Protein AF-A0A0P0Y268-F1 (afdb_monomer)

Solvent-accessible surface area (backbone atoms only — not comparable to full-atom values): 10427 Å² total; per-residue (Å²): 108,69,64,56,52,46,49,44,51,34,44,68,34,60,93,56,29,83,79,67,63,69,91,43,71,67,50,44,52,53,48,50,55,50,53,54,51,50,51,55,49,29,57,58,46,22,75,75,66,77,44,87,47,54,69,62,53,44,51,51,50,37,56,51,46,52,51,52,50,52,51,52,50,27,62,75,69,70,54,77,61,74,88,57,36,71,64,42,58,68,48,67,77,53,91,67,90,89,67,75,77,50,71,68,56,50,52,51,47,52,54,51,53,52,49,52,52,53,53,52,51,54,52,49,50,48,54,54,73,37,97,76,43,72,95,59,56,66,70,60,37,51,50,52,51,50,53,52,49,52,51,53,60,50,49,64,89,50,89,53,78,78,46,75,67,55,52,54,56,50,41,43,64,73,77,54,65,132

Structure (mmCIF, N/CA/C/O backbone):
data_AF-A0A0P0Y268-F1
#
_entry.id   AF-A0A0P0Y268-F1
#
loop_
_atom_site.group_PDB
_atom_site.id
_atom_site.type_symbol
_atom_site.label_atom_id
_atom_site.label_alt_id
_atom_site.label_comp_id
_atom_site.label_asym_id
_atom_site.label_entity_id
_atom_site.label_seq_id
_atom_site.pdbx_PDB_ins_code
_atom_site.Cartn_x
_atom_site.Cartn_y
_atom_site.Cartn_z
_atom_site.occupancy
_atom_site.B_iso_or_equiv
_atom_site.auth_seq_id
_atom_site.auth_comp_id
_atom_site.auth_asym_id
_atom_site.auth_atom_id
_atom_site.pdbx_PDB_model_num
ATOM 1 N N . MET A 1 1 ? 11.229 -8.530 -4.494 1.00 91.12 1 MET A N 1
ATOM 2 C CA . MET A 1 1 ? 10.249 -9.574 -4.875 1.00 91.12 1 MET A CA 1
ATOM 3 C C . MET A 1 1 ? 9.822 -10.439 -3.701 1.00 91.12 1 MET A C 1
ATOM 5 O O . MET A 1 1 ? 8.628 -10.515 -3.466 1.00 91.12 1 MET A O 1
ATOM 9 N N . GLU A 1 2 ? 10.736 -11.081 -2.966 1.00 95.44 2 GLU A N 1
ATOM 10 C CA . GLU A 1 2 ? 10.366 -11.891 -1.789 1.00 95.44 2 GLU A CA 1
ATOM 11 C C . GLU A 1 2 ? 9.608 -11.079 -0.728 1.00 95.44 2 GLU A C 1
ATOM 13 O O . GLU A 1 2 ? 8.471 -11.418 -0.415 1.00 95.44 2 GLU A O 1
ATOM 18 N N . GLU A 1 3 ? 10.176 -9.952 -0.281 1.00 97.06 3 GLU A N 1
ATOM 19 C CA . GLU A 1 3 ? 9.526 -9.048 0.683 1.00 97.06 3 GLU A CA 1
ATOM 20 C C . GLU A 1 3 ? 8.145 -8.563 0.219 1.00 97.06 3 GLU A C 1
ATOM 22 O O . GLU A 1 3 ? 7.200 -8.540 1.001 1.00 97.06 3 GLU A O 1
ATOM 27 N N . MET A 1 4 ? 8.002 -8.240 -1.070 1.00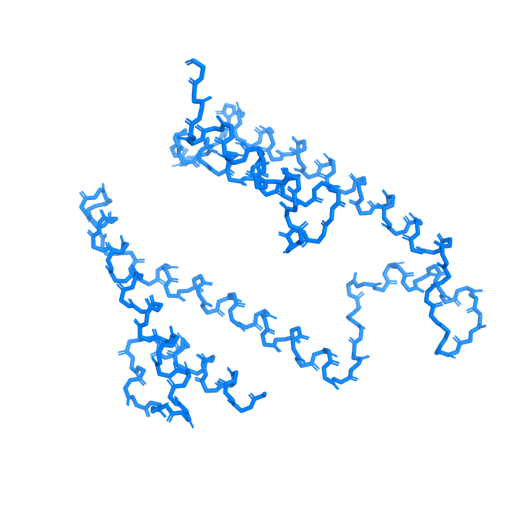 95.19 4 MET A N 1
ATOM 28 C CA . MET A 1 4 ? 6.723 -7.821 -1.659 1.00 95.19 4 MET A CA 1
ATOM 29 C C . MET A 1 4 ? 5.681 -8.941 -1.602 1.00 95.19 4 MET A C 1
ATOM 31 O O . MET A 1 4 ? 4.551 -8.696 -1.197 1.00 95.19 4 MET A O 1
ATOM 35 N N . ARG A 1 5 ? 6.057 -10.180 -1.950 1.00 96.94 5 ARG A N 1
ATOM 36 C CA . ARG A 1 5 ? 5.151 -11.337 -1.867 1.00 96.94 5 ARG A CA 1
ATOM 37 C C . ARG A 1 5 ? 4.732 -11.635 -0.433 1.00 96.94 5 ARG A C 1
ATOM 39 O O . ARG A 1 5 ? 3.559 -11.904 -0.199 1.00 96.94 5 ARG A O 1
ATOM 46 N N . ASN A 1 6 ? 5.664 -11.561 0.519 1.00 98.06 6 ASN A N 1
ATOM 47 C CA . ASN A 1 6 ? 5.339 -11.730 1.935 1.00 98.06 6 ASN A CA 1
ATOM 48 C C . ASN A 1 6 ? 4.371 -10.636 2.411 1.00 98.06 6 ASN A C 1
ATOM 50 O O . ASN A 1 6 ? 3.365 -10.948 3.041 1.00 98.06 6 ASN A O 1
ATOM 54 N N . PHE A 1 7 ? 4.608 -9.379 2.028 1.00 97.75 7 PHE A N 1
ATOM 55 C CA . PHE A 1 7 ? 3.710 -8.271 2.347 1.00 97.75 7 PHE A CA 1
ATOM 56 C C . PHE A 1 7 ? 2.307 -8.444 1.746 1.00 97.75 7 PHE A C 1
ATOM 58 O O . PHE A 1 7 ? 1.317 -8.251 2.447 1.00 97.75 7 PHE A O 1
ATOM 65 N N . VAL A 1 8 ? 2.201 -8.864 0.481 1.00 97.62 8 VAL A N 1
ATOM 66 C CA . VAL A 1 8 ? 0.910 -9.178 -0.157 1.00 97.62 8 VAL A CA 1
ATOM 67 C C . VAL A 1 8 ? 0.181 -10.279 0.615 1.00 97.62 8 VAL A C 1
ATOM 69 O O . VAL A 1 8 ? -0.981 -10.091 0.965 1.00 97.62 8 VAL A O 1
ATOM 72 N N . ALA A 1 9 ? 0.859 -11.378 0.957 1.00 97.81 9 ALA A N 1
ATOM 73 C CA . ALA A 1 9 ? 0.255 -12.487 1.698 1.00 97.81 9 ALA A CA 1
ATOM 74 C C . ALA A 1 9 ? -0.275 -12.060 3.081 1.00 97.81 9 ALA A C 1
ATOM 76 O O . ALA A 1 9 ? -1.369 -12.467 3.474 1.00 97.81 9 ALA A O 1
ATOM 77 N N . LEU A 1 10 ? 0.465 -11.201 3.794 1.00 98.25 10 LEU A N 1
ATOM 78 C CA . LEU A 1 10 ? 0.037 -10.626 5.075 1.00 98.25 10 LEU A CA 1
ATOM 79 C C . LEU A 1 10 ? -1.248 -9.790 4.933 1.00 98.25 10 LEU A C 1
ATOM 81 O O . LEU A 1 10 ? -2.138 -9.872 5.776 1.00 98.25 10 LEU A O 1
ATOM 85 N N . ILE A 1 11 ? -1.368 -9.003 3.859 1.00 97.19 11 ILE A N 1
ATOM 86 C CA . ILE A 1 11 ? -2.554 -8.177 3.581 1.00 97.19 11 ILE A CA 1
ATOM 87 C C . ILE A 1 11 ? -3.744 -9.036 3.133 1.00 97.19 11 ILE A C 1
ATOM 89 O O . ILE A 1 11 ? -4.880 -8.790 3.539 1.00 97.19 11 ILE A O 1
ATOM 93 N N . GLU A 1 12 ? -3.510 -10.063 2.317 1.00 96.75 12 GLU A N 1
ATOM 94 C CA . GLU A 1 12 ? -4.558 -10.988 1.881 1.00 96.75 12 GLU A CA 1
ATOM 95 C C . GLU A 1 12 ? -5.157 -11.750 3.063 1.00 96.75 12 GLU A C 1
ATOM 97 O O . GLU A 1 12 ? -6.383 -11.760 3.219 1.00 96.75 12 GLU A O 1
ATOM 102 N N . LYS A 1 13 ? -4.305 -12.269 3.955 1.00 96.12 13 LYS A N 1
ATOM 103 C CA . LYS A 1 13 ? -4.698 -12.864 5.236 1.00 96.12 13 LYS A CA 1
ATOM 104 C C . LYS A 1 13 ? -4.836 -11.826 6.356 1.00 96.12 13 LYS A C 1
ATOM 106 O O . LYS A 1 13 ? -4.413 -12.075 7.470 1.00 96.12 13 LYS A O 1
ATOM 111 N N . TRP A 1 14 ? -5.452 -10.671 6.103 1.00 95.56 14 TRP A N 1
ATOM 112 C CA . TRP A 1 14 ? -5.517 -9.562 7.072 1.00 95.56 14 TRP A CA 1
ATOM 113 C C . TRP A 1 14 ? -5.863 -9.957 8.522 1.00 95.56 14 TRP A C 1
ATOM 115 O O . TRP A 1 14 ? -5.215 -9.481 9.449 1.00 95.56 14 TRP A O 1
ATOM 125 N N . ASN A 1 15 ? -6.866 -10.817 8.739 1.00 93.19 15 ASN A N 1
ATOM 126 C CA . ASN A 1 15 ? -7.277 -11.247 10.085 1.00 93.19 15 ASN A CA 1
ATOM 127 C C . ASN A 1 15 ? -6.405 -12.386 10.646 1.00 93.19 15 ASN A C 1
ATOM 129 O O . ASN A 1 15 ? -6.227 -12.470 11.857 1.00 93.19 15 ASN A O 1
ATOM 133 N N . ASP A 1 16 ? -5.808 -13.191 9.767 1.00 95.44 16 ASP A N 1
ATOM 134 C CA . ASP A 1 16 ? -5.014 -14.386 10.087 1.00 95.44 16 ASP A CA 1
ATOM 135 C C . ASP A 1 16 ? -3.529 -14.185 9.723 1.00 95.44 16 ASP A C 1
ATOM 137 O O . ASP A 1 16 ? -2.796 -15.122 9.402 1.00 95.44 16 ASP A O 1
ATOM 141 N N . HIS A 1 17 ? -3.065 -12.932 9.725 1.00 94.94 17 HIS A N 1
ATOM 142 C CA . HIS A 1 17 ? -1.735 -12.554 9.236 1.00 94.94 17 HIS A CA 1
ATOM 143 C C . HIS A 1 17 ? -0.620 -13.143 10.107 1.00 94.94 17 HIS A C 1
ATOM 145 O O . HIS A 1 17 ? 0.499 -13.351 9.637 1.00 94.94 17 HIS A O 1
ATOM 151 N N . SER A 1 18 ? -0.932 -13.455 11.368 1.00 94.50 18 SER A N 1
ATOM 152 C CA . SER A 1 18 ? -0.038 -14.144 12.298 1.00 94.50 18 SER A CA 1
ATOM 153 C C . SER A 1 18 ? 0.386 -15.532 11.802 1.00 94.50 18 SER A C 1
ATOM 155 O O . SER A 1 18 ? 1.465 -15.986 12.170 1.00 94.50 18 SER A O 1
ATOM 157 N N . GLU A 1 19 ? -0.400 -16.179 10.933 1.00 96.38 19 GLU A N 1
ATOM 158 C CA . GLU A 1 19 ? -0.064 -17.477 10.331 1.00 96.38 19 GLU A CA 1
ATOM 159 C C . GLU A 1 19 ? 1.012 -17.389 9.237 1.00 96.38 19 GLU A C 1
ATOM 161 O O . GLU A 1 19 ? 1.596 -18.407 8.870 1.00 96.38 19 GLU A O 1
ATOM 166 N N . ILE A 1 20 ? 1.255 -16.202 8.667 1.00 96.62 20 ILE A N 1
ATOM 167 C CA . ILE A 1 20 ? 2.165 -16.021 7.523 1.00 96.62 20 ILE A CA 1
ATOM 168 C C . ILE A 1 20 ? 3.618 -15.837 7.979 1.00 96.62 20 ILE A C 1
ATOM 170 O O . ILE A 1 20 ? 4.538 -16.354 7.345 1.00 96.62 20 ILE A O 1
ATOM 174 N N . GLY A 1 21 ? 3.824 -15.100 9.075 1.00 95.12 21 GLY A N 1
ATOM 175 C CA . GLY A 1 21 ? 5.146 -14.666 9.527 1.00 95.12 21 GLY A CA 1
ATOM 176 C C . GLY A 1 21 ? 5.770 -13.574 8.644 1.00 95.12 21 GLY A C 1
ATOM 177 O O . GLY A 1 21 ? 5.335 -13.305 7.523 1.00 95.12 21 GLY A O 1
ATOM 178 N N . PHE A 1 22 ? 6.812 -12.921 9.158 1.00 97.94 22 PHE A N 1
ATOM 179 C CA . PHE A 1 22 ? 7.526 -11.851 8.454 1.00 97.94 22 PHE A CA 1
ATOM 180 C C . PHE A 1 22 ? 8.840 -12.373 7.871 1.00 97.94 22 PHE A C 1
ATOM 182 O O . PHE A 1 22 ? 9.628 -12.984 8.590 1.00 97.94 22 PHE A O 1
ATOM 189 N N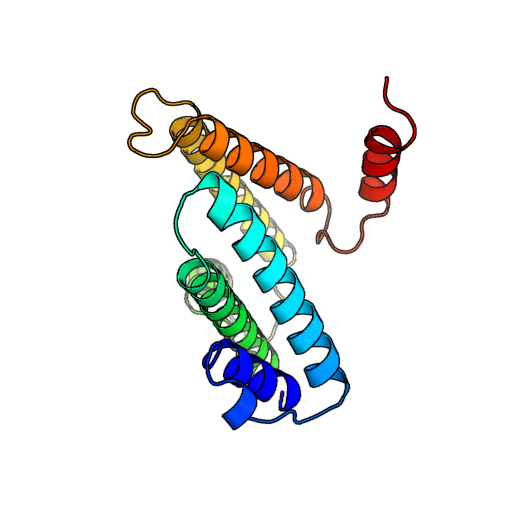 . CYS A 1 23 ? 9.114 -12.098 6.592 1.00 97.62 23 CYS A N 1
ATOM 190 C CA . CYS A 1 23 ? 10.382 -12.499 5.966 1.00 97.62 23 CYS A CA 1
ATOM 191 C C . CYS A 1 23 ? 11.544 -11.536 6.271 1.00 97.62 23 CYS A C 1
ATOM 193 O O . CYS A 1 23 ? 12.704 -11.881 6.061 1.00 97.62 23 CYS A O 1
ATOM 195 N N . SER A 1 24 ? 11.258 -10.318 6.744 1.00 98.12 24 SER A N 1
ATOM 196 C CA . SER A 1 24 ? 12.278 -9.340 7.130 1.00 98.12 24 SER A CA 1
ATOM 197 C C . SER A 1 24 ? 11.752 -8.326 8.146 1.00 98.12 24 SER A C 1
ATOM 199 O O . SER A 1 24 ? 10.542 -8.132 8.297 1.00 98.12 24 SER A O 1
ATOM 201 N N . LYS A 1 25 ? 12.677 -7.620 8.813 1.00 98.19 25 LYS A N 1
ATOM 202 C CA . LYS A 1 25 ? 12.322 -6.560 9.767 1.00 98.19 25 LYS A CA 1
ATOM 203 C C . LYS A 1 25 ? 11.630 -5.370 9.095 1.00 98.19 25 LYS A C 1
ATOM 205 O O . LYS A 1 25 ? 10.767 -4.744 9.705 1.00 98.19 25 LYS A O 1
ATOM 210 N N . ASN A 1 26 ? 11.976 -5.075 7.841 1.00 97.50 26 ASN A N 1
ATOM 211 C CA . ASN A 1 26 ? 11.351 -3.996 7.076 1.00 97.50 26 ASN A CA 1
ATOM 212 C C . ASN A 1 26 ? 9.876 -4.299 6.803 1.00 97.50 26 ASN A C 1
ATOM 214 O O . ASN A 1 26 ? 9.025 -3.437 7.021 1.00 97.50 26 ASN A O 1
ATOM 218 N N . VAL A 1 27 ? 9.571 -5.533 6.384 1.00 97.88 27 VAL A N 1
ATOM 219 C CA . VAL A 1 27 ? 8.190 -5.976 6.151 1.00 97.88 27 VAL A CA 1
ATOM 220 C C . VAL A 1 27 ? 7.387 -5.950 7.449 1.00 97.88 27 VAL A C 1
ATOM 222 O O . VAL A 1 27 ? 6.269 -5.442 7.455 1.00 97.88 27 VAL A O 1
ATOM 225 N N . GLU A 1 28 ? 7.971 -6.414 8.557 1.00 98.19 28 GLU A N 1
ATOM 226 C CA . GLU A 1 28 ? 7.341 -6.355 9.882 1.00 98.19 28 GLU A CA 1
ATOM 227 C C . GLU A 1 28 ? 6.985 -4.916 10.290 1.00 98.19 28 GLU A C 1
ATOM 229 O O . GLU A 1 28 ? 5.850 -4.645 10.684 1.00 98.19 28 GLU A O 1
ATOM 234 N N . ILE A 1 29 ? 7.935 -3.979 10.182 1.00 98.19 29 ILE A N 1
ATOM 235 C CA . ILE A 1 29 ? 7.711 -2.568 10.530 1.00 98.19 29 ILE A CA 1
ATOM 236 C C . ILE A 1 29 ? 6.600 -1.975 9.662 1.00 98.19 29 ILE A C 1
ATOM 238 O O . ILE A 1 29 ? 5.668 -1.363 10.188 1.00 98.19 29 ILE A O 1
ATOM 242 N N . LEU A 1 30 ? 6.689 -2.169 8.343 1.00 96.81 30 LEU A N 1
ATOM 243 C CA . LEU A 1 30 ? 5.735 -1.610 7.392 1.00 96.81 30 LEU A CA 1
ATOM 244 C C . LEU A 1 30 ? 4.324 -2.163 7.622 1.00 96.81 30 LEU A C 1
ATOM 246 O O . LEU A 1 30 ? 3.368 -1.389 7.705 1.00 96.81 30 LEU A O 1
ATOM 250 N N . PHE A 1 31 ? 4.191 -3.485 7.762 1.00 97.75 31 PHE A N 1
ATOM 251 C CA . PHE A 1 31 ? 2.900 -4.133 7.979 1.00 97.75 31 PHE A CA 1
ATOM 252 C C . PHE A 1 31 ? 2.273 -3.697 9.302 1.00 97.75 31 PHE A C 1
ATOM 254 O O . PHE A 1 31 ? 1.111 -3.296 9.321 1.00 97.75 31 PHE A O 1
ATOM 261 N N . ASN A 1 32 ? 3.037 -3.693 10.397 1.00 97.31 32 ASN A N 1
ATOM 262 C CA . ASN A 1 32 ? 2.512 -3.291 11.701 1.00 97.31 32 ASN A CA 1
ATOM 263 C C . ASN A 1 32 ? 2.063 -1.825 11.710 1.00 97.31 32 ASN A C 1
ATOM 265 O O . ASN A 1 32 ? 0.979 -1.520 12.213 1.00 97.31 32 ASN A O 1
ATOM 269 N N . ALA A 1 33 ? 2.845 -0.919 11.113 1.00 97.75 33 ALA A N 1
ATOM 270 C CA . ALA A 1 33 ? 2.467 0.487 10.993 1.00 97.75 33 ALA A CA 1
ATOM 271 C C . ALA A 1 33 ? 1.160 0.658 10.199 1.00 97.75 33 ALA A C 1
ATOM 273 O O . ALA A 1 33 ? 0.264 1.401 10.617 1.00 97.75 33 ALA A O 1
ATOM 274 N N . LEU A 1 34 ? 1.020 -0.070 9.088 1.00 96.88 34 LEU A N 1
ATOM 275 C CA . LEU A 1 34 ? -0.181 -0.073 8.258 1.00 96.88 34 LEU A CA 1
ATOM 276 C C . LEU A 1 34 ? -1.383 -0.626 9.029 1.00 96.88 34 LEU A C 1
ATOM 278 O O . LEU A 1 34 ? -2.421 0.038 9.112 1.00 96.88 34 LEU A O 1
ATOM 282 N N . TYR A 1 35 ? -1.252 -1.812 9.618 1.00 96.19 35 TYR A N 1
ATOM 283 C CA . TYR A 1 35 ? -2.326 -2.501 10.328 1.00 96.19 35 TYR A CA 1
ATOM 284 C C . TYR A 1 35 ? -2.842 -1.672 11.511 1.00 96.19 35 TYR A C 1
ATOM 286 O O . TYR A 1 35 ? -4.050 -1.465 11.660 1.00 96.19 35 TYR A O 1
ATOM 294 N N . GLN A 1 36 ? -1.937 -1.114 12.322 1.00 96.31 36 GLN A N 1
ATOM 295 C CA . GLN A 1 36 ? -2.300 -0.272 13.464 1.00 96.31 36 GLN A CA 1
ATOM 296 C C . GLN A 1 36 ? -2.971 1.034 13.028 1.00 96.31 36 GLN A C 1
ATOM 298 O O . GLN A 1 36 ? -3.964 1.452 13.629 1.00 96.31 36 GLN A O 1
ATOM 303 N N . THR A 1 37 ? -2.473 1.675 11.968 1.00 97.31 37 THR A N 1
ATOM 304 C CA . THR A 1 37 ? -3.075 2.906 11.435 1.00 97.31 37 THR A CA 1
ATOM 305 C C . THR A 1 37 ? -4.498 2.650 10.949 1.00 97.31 37 THR A C 1
ATOM 307 O O . THR A 1 37 ? -5.421 3.373 11.327 1.00 97.31 37 THR A O 1
ATOM 310 N N . ASN A 1 38 ? -4.708 1.573 10.193 1.00 96.88 38 ASN A N 1
ATOM 311 C CA . ASN A 1 38 ? -6.029 1.190 9.701 1.00 96.88 38 ASN A CA 1
ATOM 312 C C . ASN A 1 38 ? -6.971 0.748 10.827 1.00 96.88 38 ASN A C 1
ATOM 314 O O . ASN A 1 38 ? -8.148 1.099 10.807 1.00 96.88 38 ASN A O 1
ATOM 318 N N . SER A 1 39 ? -6.455 0.087 11.863 1.00 95.06 39 SER A N 1
ATOM 319 C CA . SER A 1 39 ? -7.208 -0.220 13.088 1.00 95.06 39 SER A CA 1
ATOM 320 C C . SER A 1 39 ? -7.707 1.044 13.784 1.00 95.06 39 SER A C 1
ATOM 322 O O . SER A 1 39 ? -8.884 1.141 14.134 1.00 95.06 39 SER A O 1
ATOM 324 N N . ARG A 1 40 ? -6.854 2.068 13.904 1.00 96.25 40 ARG A N 1
ATOM 325 C CA . ARG A 1 40 ? -7.240 3.373 14.465 1.00 96.25 40 ARG A CA 1
ATOM 326 C C . ARG A 1 40 ? -8.268 4.099 13.595 1.00 96.25 40 ARG A C 1
ATOM 328 O O . ARG A 1 40 ? -9.197 4.696 14.137 1.00 96.25 40 ARG A O 1
ATOM 335 N N . ILE A 1 41 ? -8.124 4.050 12.270 1.00 94.62 41 ILE A N 1
ATOM 336 C CA . ILE A 1 41 ? -9.102 4.615 11.326 1.00 94.62 41 ILE A CA 1
ATOM 337 C C . ILE A 1 41 ? -10.447 3.897 11.466 1.00 94.62 41 ILE A C 1
ATOM 339 O O . ILE A 1 41 ? -11.471 4.560 11.621 1.00 94.62 41 ILE A O 1
ATOM 343 N N . CYS A 1 42 ? -10.451 2.562 11.485 1.00 95.31 42 CYS A N 1
ATOM 344 C CA . CYS A 1 42 ? -11.660 1.760 11.646 1.00 95.31 42 CYS A CA 1
ATOM 345 C C . CYS A 1 42 ? -12.370 2.063 12.970 1.00 95.31 42 CYS A C 1
ATOM 347 O O . CYS A 1 42 ? -13.588 2.218 12.976 1.00 95.31 42 CYS A O 1
ATOM 349 N N . ALA A 1 43 ? -11.629 2.202 14.074 1.00 95.88 43 ALA A N 1
ATOM 350 C CA . ALA A 1 43 ? -12.202 2.563 15.370 1.00 95.88 43 ALA A CA 1
ATOM 351 C C . ALA A 1 43 ? -12.913 3.927 15.319 1.00 95.88 43 ALA A C 1
ATOM 353 O O . ALA A 1 43 ? -14.040 4.054 15.790 1.00 95.88 43 ALA A O 1
ATOM 354 N N . LYS A 1 44 ? -12.301 4.937 14.683 1.00 96.56 44 LYS A N 1
ATOM 355 C CA . LYS A 1 44 ? -12.936 6.252 14.485 1.00 96.56 44 LYS A CA 1
ATOM 356 C C . LYS A 1 44 ? -14.150 6.181 13.558 1.00 96.56 44 LYS A C 1
ATOM 358 O O . LYS A 1 44 ? -15.170 6.799 13.841 1.00 96.56 44 LYS A O 1
ATOM 363 N N . ALA A 1 45 ? -14.052 5.428 12.466 1.00 93.94 45 ALA A N 1
ATOM 364 C CA . ALA A 1 45 ? -15.146 5.262 11.518 1.00 93.94 45 ALA A CA 1
ATOM 365 C C . ALA A 1 45 ? -16.346 4.545 12.153 1.00 93.94 45 ALA A C 1
ATOM 367 O O . ALA A 1 45 ? -17.482 4.939 11.903 1.00 93.94 45 ALA A O 1
ATOM 368 N N . ALA A 1 46 ? -16.107 3.557 13.020 1.00 95.06 46 ALA A N 1
ATOM 369 C CA . ALA A 1 46 ? -17.162 2.834 13.720 1.00 95.06 46 ALA A CA 1
ATOM 370 C C . ALA A 1 46 ? -18.013 3.747 14.617 1.00 95.06 46 ALA A C 1
ATOM 372 O O . ALA A 1 46 ? -19.228 3.569 14.664 1.00 95.06 46 ALA A O 1
ATOM 373 N N . LEU A 1 47 ? -17.412 4.769 15.241 1.00 94.88 47 LEU A N 1
ATOM 374 C CA . LEU A 1 47 ? -18.138 5.770 16.039 1.00 94.88 47 LEU A CA 1
ATOM 375 C C . LEU A 1 47 ? -19.109 6.618 15.203 1.00 94.88 47 LEU A C 1
ATOM 377 O O . LEU A 1 47 ? -20.128 7.062 15.716 1.00 94.88 47 LEU A O 1
ATOM 381 N N . VAL A 1 48 ? -18.797 6.852 13.925 1.00 92.38 48 VAL A N 1
ATOM 382 C CA . VAL A 1 48 ? -19.610 7.688 13.024 1.00 92.38 48 VAL A CA 1
ATOM 383 C C . VAL A 1 48 ? -20.625 6.853 12.243 1.00 92.38 48 VAL A C 1
ATOM 385 O O . VAL A 1 48 ? -21.751 7.284 12.023 1.00 92.38 48 VAL A O 1
ATOM 388 N N . GLN A 1 49 ? -20.223 5.661 11.803 1.00 91.81 49 GLN A N 1
ATOM 389 C CA . GLN A 1 49 ? -21.013 4.791 10.925 1.00 91.81 49 GLN A CA 1
ATOM 390 C C . GLN A 1 49 ? -21.871 3.778 11.693 1.00 91.81 49 GLN A C 1
ATOM 392 O O . GLN A 1 49 ? -22.670 3.077 11.077 1.00 91.81 49 GLN A O 1
ATOM 397 N N . ASN A 1 50 ? -21.677 3.664 13.012 1.00 93.69 50 ASN A N 1
ATOM 398 C CA . ASN A 1 50 ? -22.331 2.684 13.881 1.00 93.69 50 ASN A CA 1
ATOM 399 C C . ASN A 1 50 ? -22.191 1.228 13.384 1.00 93.69 50 ASN A C 1
ATOM 401 O O . ASN A 1 50 ? -23.095 0.406 13.522 1.00 93.69 50 ASN A O 1
ATOM 405 N N . ARG A 1 51 ? -21.058 0.917 12.745 1.00 95.12 51 ARG A N 1
ATOM 406 C CA . ARG A 1 51 ? -20.703 -0.414 12.236 1.00 95.12 51 ARG A CA 1
ATOM 407 C C . ARG A 1 51 ? -19.192 -0.541 12.103 1.00 95.12 51 ARG A C 1
ATOM 409 O O . ARG A 1 51 ? -18.507 0.448 11.844 1.00 95.12 51 ARG A O 1
ATOM 416 N N . ILE A 1 52 ? -18.669 -1.755 12.225 1.00 93.25 52 ILE A N 1
ATOM 417 C CA . ILE A 1 52 ? -17.254 -2.031 11.958 1.00 93.25 52 ILE A CA 1
ATOM 418 C C . ILE A 1 52 ? -17.039 -2.022 10.440 1.00 93.25 52 ILE A C 1
ATOM 420 O O . ILE A 1 52 ? -17.813 -2.614 9.692 1.00 93.25 52 ILE A O 1
ATOM 424 N N . VAL A 1 53 ? -16.000 -1.323 9.982 1.00 93.88 53 VAL A N 1
ATOM 425 C CA . VAL A 1 53 ? -15.691 -1.146 8.550 1.00 93.88 53 VAL A CA 1
ATOM 426 C C . VAL A 1 53 ? -14.359 -1.785 8.145 1.00 93.88 53 VAL A C 1
ATOM 428 O O . VAL A 1 53 ? -13.867 -1.523 7.049 1.00 93.88 53 VAL A O 1
ATOM 431 N N . MET A 1 54 ? -13.770 -2.612 9.017 1.00 95.00 54 MET A N 1
ATOM 432 C CA . MET A 1 54 ? -12.453 -3.213 8.791 1.00 95.00 54 MET A CA 1
ATOM 433 C C . MET A 1 54 ? -12.424 -4.049 7.513 1.00 95.00 54 MET A C 1
ATOM 435 O O . MET A 1 54 ? -11.467 -3.946 6.759 1.00 95.00 54 MET A O 1
ATOM 439 N N . ASP A 1 55 ? -13.493 -4.786 7.211 1.00 94.62 55 ASP A N 1
ATOM 440 C CA . ASP A 1 55 ? -13.557 -5.606 5.998 1.00 94.62 55 ASP A CA 1
ATOM 441 C C . ASP A 1 55 ? -13.474 -4.764 4.720 1.00 94.62 55 ASP A C 1
ATOM 443 O O . ASP A 1 55 ? -12.780 -5.141 3.779 1.00 94.62 55 ASP A O 1
ATOM 447 N N . HIS A 1 56 ? -14.111 -3.586 4.695 1.00 94.06 56 HIS A N 1
ATOM 448 C CA . HIS A 1 56 ? -14.004 -2.662 3.562 1.00 94.06 56 HIS A CA 1
ATOM 449 C C . HIS A 1 56 ? -12.593 -2.080 3.430 1.00 94.06 56 HIS A C 1
ATOM 451 O O . HIS A 1 56 ? -12.092 -1.927 2.318 1.00 94.06 56 HIS A O 1
ATOM 457 N N . ILE A 1 57 ? -11.955 -1.756 4.559 1.00 93.94 57 ILE A N 1
ATOM 458 C CA . ILE A 1 57 ? -10.583 -1.241 4.584 1.00 93.94 57 ILE A CA 1
ATOM 459 C C . ILE A 1 57 ? -9.609 -2.320 4.097 1.00 93.94 57 ILE A C 1
ATOM 461 O O . ILE A 1 57 ? -8.812 -2.061 3.199 1.00 93.94 57 ILE A O 1
ATOM 465 N N . ALA A 1 58 ? -9.698 -3.532 4.646 1.00 95.69 58 ALA A N 1
ATOM 466 C CA . ALA A 1 58 ? -8.867 -4.663 4.259 1.00 95.69 58 ALA A CA 1
ATOM 467 C C . ALA A 1 58 ? -9.046 -4.995 2.772 1.00 95.69 58 ALA A C 1
ATOM 469 O O . ALA A 1 58 ? -8.058 -5.191 2.072 1.00 95.69 58 ALA A O 1
ATOM 470 N N . GLU A 1 59 ? -10.279 -4.981 2.260 1.00 95.94 59 GLU A N 1
ATOM 471 C CA . GLU A 1 59 ? -10.538 -5.228 0.841 1.00 95.94 59 GLU A CA 1
ATOM 472 C C . GLU A 1 59 ? -9.898 -4.177 -0.070 1.00 95.94 59 GLU A C 1
ATOM 474 O O . GLU A 1 59 ? -9.266 -4.521 -1.069 1.00 95.94 59 GLU A O 1
ATOM 479 N N . HIS A 1 60 ? -9.973 -2.897 0.302 1.00 93.38 60 HIS A N 1
ATOM 480 C CA . HIS A 1 60 ? -9.284 -1.840 -0.433 1.00 93.38 60 HIS A CA 1
ATOM 481 C C . HIS A 1 60 ? -7.763 -2.064 -0.471 1.00 93.38 60 HIS A C 1
ATOM 483 O O . HIS A 1 60 ? -7.148 -1.961 -1.534 1.00 93.38 60 HIS A O 1
ATOM 489 N N . TRP A 1 61 ? -7.160 -2.437 0.664 1.00 96.38 61 TRP A N 1
ATOM 490 C CA . TRP A 1 61 ? -5.736 -2.771 0.718 1.00 96.38 61 TRP A CA 1
ATOM 491 C C . TRP A 1 61 ? -5.388 -3.976 -0.151 1.00 96.38 61 TRP A C 1
ATOM 493 O O . TRP A 1 61 ? -4.402 -3.902 -0.881 1.00 96.38 61 TRP A O 1
ATOM 503 N N . ARG A 1 62 ? -6.196 -5.047 -0.137 1.00 96.44 62 ARG A N 1
ATOM 504 C CA . ARG A 1 62 ? -5.996 -6.226 -0.999 1.00 96.44 62 ARG A CA 1
ATOM 505 C C . ARG A 1 62 ? -5.975 -5.847 -2.475 1.00 96.44 62 ARG A C 1
ATOM 507 O O . ARG A 1 62 ? -5.067 -6.261 -3.192 1.00 96.44 62 ARG A O 1
ATOM 514 N N . LEU A 1 63 ? -6.937 -5.039 -2.923 1.00 94.31 63 LEU A N 1
ATOM 515 C CA . LEU A 1 63 ? -6.984 -4.559 -4.307 1.00 94.31 63 LEU A CA 1
ATOM 516 C C . LEU A 1 63 ? -5.725 -3.761 -4.666 1.00 94.31 63 LEU A C 1
ATOM 518 O O . LEU A 1 63 ? -5.114 -4.014 -5.705 1.00 94.31 63 LEU A O 1
ATOM 522 N N . MET A 1 64 ? -5.301 -2.847 -3.790 1.00 92.44 64 MET A N 1
ATOM 523 C CA . MET A 1 64 ? -4.134 -2.005 -4.043 1.00 92.44 64 MET A CA 1
ATOM 524 C C . MET A 1 64 ? -2.829 -2.809 -4.097 1.00 92.44 64 MET A C 1
ATOM 526 O O . MET A 1 64 ? -2.055 -2.647 -5.039 1.00 92.44 64 MET A O 1
ATOM 530 N N . VAL A 1 65 ? -2.579 -3.707 -3.136 1.00 94.44 65 VAL A N 1
ATOM 531 C CA . VAL A 1 65 ? -1.326 -4.484 -3.123 1.00 94.44 65 VAL A CA 1
ATOM 532 C C . VAL A 1 65 ? -1.259 -5.498 -4.262 1.00 94.44 65 VAL A C 1
ATOM 534 O O . VAL A 1 65 ? -0.173 -5.743 -4.779 1.00 94.44 65 VAL A O 1
ATOM 537 N N . ARG A 1 66 ? -2.398 -6.041 -4.713 1.00 94.00 66 ARG A N 1
ATOM 538 C CA . ARG A 1 66 ? -2.456 -6.900 -5.908 1.00 94.00 66 ARG A CA 1
ATOM 539 C C . ARG A 1 66 ? -2.103 -6.135 -7.177 1.00 94.00 66 ARG A C 1
ATOM 541 O O . ARG A 1 66 ? -1.333 -6.643 -7.991 1.00 94.00 66 ARG A O 1
ATOM 548 N N . ALA A 1 67 ? -2.625 -4.917 -7.331 1.00 90.81 67 ALA A N 1
ATOM 549 C CA . ALA A 1 67 ? -2.280 -4.054 -8.457 1.00 90.81 67 ALA A CA 1
ATOM 550 C C . ALA A 1 67 ? -0.780 -3.717 -8.453 1.00 90.81 67 ALA A C 1
ATOM 552 O O . ALA A 1 67 ? -0.098 -3.948 -9.448 1.00 90.81 67 ALA A O 1
ATOM 553 N N . MET A 1 68 ? -0.238 -3.293 -7.307 1.00 90.69 68 MET A N 1
ATOM 554 C CA . MET A 1 68 ? 1.194 -2.999 -7.156 1.00 90.69 68 MET A CA 1
ATOM 555 C C . MET A 1 68 ? 2.081 -4.225 -7.412 1.00 90.69 68 MET A C 1
ATOM 557 O O . MET A 1 68 ? 3.128 -4.110 -8.047 1.00 90.69 68 MET A O 1
ATOM 561 N N . MET A 1 69 ? 1.670 -5.410 -6.947 1.00 93.75 69 MET A N 1
ATOM 562 C CA . MET A 1 69 ? 2.387 -6.658 -7.213 1.00 93.75 69 MET A CA 1
ATOM 563 C C . MET A 1 69 ? 2.391 -6.987 -8.710 1.00 93.75 69 MET A C 1
ATOM 565 O O . MET A 1 69 ? 3.438 -7.326 -9.255 1.00 93.75 69 MET A O 1
ATOM 569 N N . THR A 1 70 ? 1.248 -6.813 -9.380 1.00 90.56 70 THR A N 1
ATOM 570 C CA . THR A 1 70 ? 1.117 -7.006 -10.833 1.00 90.56 70 THR A CA 1
ATOM 571 C C . THR A 1 70 ? 2.044 -6.057 -11.598 1.00 90.56 70 THR A C 1
ATOM 573 O O . THR A 1 70 ? 2.783 -6.489 -12.481 1.00 90.56 70 THR A O 1
ATOM 576 N N . GLU A 1 71 ? 2.071 -4.773 -11.232 1.00 87.94 71 GLU A N 1
ATOM 577 C CA . GLU A 1 71 ? 2.973 -3.785 -11.837 1.00 87.94 71 GLU A CA 1
ATOM 578 C C . GLU A 1 71 ? 4.450 -4.132 -11.610 1.00 87.94 71 GLU A C 1
ATOM 580 O O . GLU A 1 71 ? 5.256 -4.048 -12.539 1.00 87.94 71 GLU A O 1
ATOM 585 N N . ALA A 1 72 ? 4.817 -4.577 -10.404 1.00 90.00 72 ALA A N 1
ATOM 586 C CA . ALA A 1 72 ? 6.179 -5.004 -10.091 1.00 90.00 72 ALA A CA 1
ATOM 587 C C . ALA A 1 72 ? 6.602 -6.236 -10.912 1.00 90.00 72 ALA A C 1
ATOM 589 O O . ALA A 1 72 ? 7.730 -6.302 -11.410 1.00 90.00 72 ALA A O 1
ATOM 590 N N . GLU A 1 73 ? 5.700 -7.202 -11.100 1.00 90.12 73 GLU A N 1
ATOM 591 C CA . GLU A 1 73 ? 5.931 -8.376 -11.945 1.00 90.12 73 GLU A CA 1
ATOM 592 C C . GLU A 1 73 ? 6.093 -7.989 -13.416 1.00 90.12 73 GLU A C 1
ATOM 594 O O . GLU A 1 73 ? 7.040 -8.443 -14.072 1.00 90.12 73 GLU A O 1
ATOM 599 N N . TRP A 1 74 ? 5.245 -7.096 -13.929 1.00 88.81 74 TRP A N 1
ATOM 600 C CA . TRP A 1 74 ? 5.383 -6.558 -15.282 1.00 88.81 74 TRP A CA 1
ATOM 601 C C . TRP A 1 74 ? 6.702 -5.818 -15.476 1.00 88.81 74 TRP A C 1
ATOM 603 O O . TRP A 1 74 ? 7.415 -6.089 -16.442 1.00 88.81 74 TRP A O 1
ATOM 613 N N . ALA A 1 75 ? 7.086 -4.961 -14.531 1.00 85.62 75 ALA A N 1
ATOM 614 C CA . ALA A 1 75 ? 8.364 -4.261 -14.568 1.00 85.62 75 ALA A CA 1
ATOM 615 C C . ALA A 1 75 ? 9.548 -5.244 -1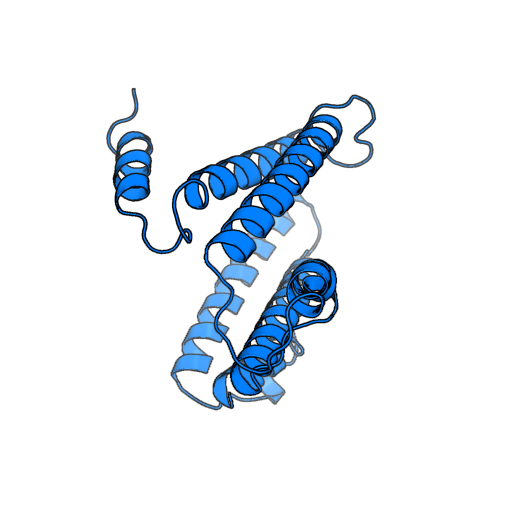4.569 1.00 85.62 75 ALA A C 1
ATOM 617 O O . ALA A 1 75 ? 10.476 -5.099 -15.367 1.00 85.62 75 ALA A O 1
ATOM 618 N N . SER A 1 76 ? 9.494 -6.288 -13.732 1.00 86.00 76 SER A N 1
ATOM 619 C CA . SER A 1 76 ? 10.554 -7.302 -13.643 1.00 86.00 76 SER A CA 1
ATOM 620 C C . SER A 1 76 ? 10.702 -8.140 -14.920 1.00 86.00 76 SER A C 1
ATOM 622 O O . SER A 1 76 ? 11.817 -8.471 -15.322 1.00 86.00 76 SER A O 1
ATOM 624 N N . SER A 1 77 ? 9.586 -8.439 -15.589 1.00 88.44 77 SER A N 1
ATOM 625 C CA . SER A 1 77 ? 9.537 -9.217 -16.834 1.00 88.44 77 SER A CA 1
ATOM 626 C C . SER A 1 77 ? 9.661 -8.354 -18.093 1.00 88.44 77 SER A C 1
ATOM 628 O O . SER A 1 77 ? 9.704 -8.891 -19.200 1.00 88.44 77 SER A O 1
ATOM 630 N N . LYS A 1 78 ? 9.723 -7.022 -17.938 1.00 84.19 78 LYS A N 1
ATOM 631 C CA . LYS A 1 78 ? 9.615 -6.034 -19.025 1.00 84.19 78 LYS A CA 1
ATOM 632 C C . LYS A 1 78 ? 8.342 -6.229 -19.864 1.00 84.19 78 LYS A C 1
ATOM 634 O O . LYS A 1 78 ? 8.319 -5.923 -21.058 1.00 84.19 78 LYS A O 1
ATOM 639 N N . HIS A 1 79 ? 7.291 -6.766 -19.246 1.00 78.31 79 HIS A N 1
ATOM 640 C CA . HIS A 1 79 ? 5.994 -6.942 -19.874 1.00 78.31 79 HIS A CA 1
ATOM 641 C C . HIS A 1 79 ? 5.297 -5.587 -20.024 1.00 78.31 79 HIS A C 1
ATOM 643 O O . HIS A 1 79 ? 5.322 -4.755 -19.122 1.00 78.31 79 HIS A O 1
ATOM 649 N N . ILE A 1 80 ? 4.652 -5.381 -21.172 1.00 73.69 80 ILE A N 1
ATOM 650 C CA . ILE A 1 80 ? 3.853 -4.186 -21.455 1.00 73.69 80 ILE A CA 1
ATOM 651 C C . ILE A 1 80 ? 2.410 -4.649 -21.699 1.00 73.69 80 ILE A C 1
ATOM 653 O O . ILE A 1 80 ? 2.190 -5.329 -22.714 1.00 73.69 80 ILE A O 1
ATOM 657 N N . PRO A 1 81 ? 1.458 -4.273 -20.824 1.00 72.38 81 PRO A N 1
ATOM 658 C CA . PRO A 1 81 ? 0.066 -4.721 -20.865 1.00 72.38 81 PRO A CA 1
ATOM 659 C C . PRO A 1 81 ? -0.651 -4.431 -22.181 1.00 72.38 81 PRO A C 1
ATOM 661 O O . PRO A 1 81 ? -0.397 -3.419 -22.836 1.00 72.38 81 PRO A O 1
ATOM 664 N N . ALA A 1 82 ? -1.623 -5.282 -22.518 1.00 66.12 82 ALA A N 1
ATOM 665 C CA . ALA A 1 82 ? -2.488 -5.104 -23.683 1.00 66.12 82 ALA A CA 1
ATOM 666 C C . ALA A 1 82 ? -3.409 -3.869 -23.572 1.00 66.12 82 ALA A C 1
ATOM 668 O O . ALA A 1 82 ? -3.786 -3.275 -24.568 1.00 66.12 82 ALA A O 1
ATOM 669 N N . THR A 1 83 ? -3.738 -3.389 -22.373 1.00 63.34 83 THR A N 1
ATOM 670 C CA . THR A 1 83 ? -4.500 -2.130 -22.226 1.00 63.34 83 THR A CA 1
ATOM 671 C C . THR A 1 83 ? -3.690 -0.898 -22.638 1.00 63.34 83 THR A C 1
ATOM 673 O O . THR A 1 83 ? -4.260 0.125 -22.993 1.00 63.34 83 THR A O 1
ATOM 676 N N . MET A 1 84 ? -2.357 -1.003 -22.675 1.00 56.12 84 MET A N 1
ATOM 677 C CA . MET A 1 84 ? -1.473 0.006 -23.271 1.00 56.12 84 MET A CA 1
ATOM 678 C C . MET A 1 84 ? -1.275 -0.219 -24.785 1.00 56.12 84 MET A C 1
ATOM 680 O O . MET A 1 84 ? -0.528 0.511 -25.441 1.00 56.12 84 MET A O 1
ATOM 684 N N . GLU A 1 85 ? -1.921 -1.240 -25.361 1.00 49.22 85 GLU A N 1
ATOM 685 C CA . GLU A 1 85 ? -1.780 -1.643 -26.763 1.00 49.22 85 GLU A CA 1
ATOM 686 C C . GLU A 1 85 ? -2.462 -0.678 -27.739 1.00 49.22 85 GLU A C 1
ATOM 688 O O . GLU A 1 85 ? -2.087 -0.637 -28.911 1.00 49.22 85 GLU A O 1
ATOM 693 N N . GLU A 1 86 ? -3.360 0.190 -27.267 1.00 48.38 86 GLU A N 1
ATOM 694 C CA . GLU A 1 86 ? -3.855 1.326 -28.057 1.00 48.38 86 GLU A CA 1
ATOM 695 C C . GLU A 1 86 ? -2.694 2.269 -28.433 1.00 48.38 86 GLU A C 1
ATOM 697 O O . GLU A 1 86 ? -2.517 2.602 -29.607 1.00 48.38 86 GLU A O 1
ATOM 702 N N . GLY A 1 87 ? -1.770 2.536 -27.499 1.00 48.50 87 GLY A N 1
ATOM 703 C CA . GLY A 1 87 ? -0.506 3.228 -27.792 1.00 48.50 87 GLY A CA 1
ATOM 704 C C . GLY A 1 87 ? 0.453 2.396 -28.657 1.00 48.50 87 GLY A C 1
ATOM 705 O O . GLY A 1 87 ? 1.174 2.920 -29.512 1.00 48.50 87 GLY A O 1
ATOM 706 N N . ARG A 1 88 ? 0.425 1.066 -28.512 1.00 44.22 88 ARG A N 1
ATOM 707 C CA . ARG A 1 88 ? 1.210 0.145 -29.351 1.00 44.22 88 ARG A CA 1
ATOM 708 C C . ARG A 1 88 ? 0.684 0.075 -30.785 1.00 44.22 88 ARG A C 1
ATOM 710 O O . ARG A 1 88 ? 1.482 -0.171 -31.677 1.00 44.22 88 ARG A O 1
ATOM 717 N N . SER A 1 89 ? -0.592 0.345 -31.051 1.00 44.16 89 SER A N 1
ATOM 718 C CA . SER A 1 89 ? -1.148 0.370 -32.414 1.00 44.16 89 SER A CA 1
ATOM 719 C C . SER A 1 89 ? -0.577 1.522 -33.248 1.00 44.16 89 SER A C 1
ATOM 721 O O . SER A 1 89 ? -0.363 1.365 -34.453 1.00 44.16 89 SER A O 1
ATOM 723 N N . ALA A 1 90 ? -0.217 2.638 -32.604 1.00 45.19 90 ALA A N 1
ATOM 724 C CA . ALA A 1 90 ? 0.575 3.700 -33.226 1.00 45.19 90 ALA A CA 1
ATOM 725 C C . ALA A 1 90 ? 2.032 3.260 -33.474 1.00 45.19 90 ALA A C 1
ATOM 727 O O . ALA A 1 90 ? 2.610 3.569 -34.514 1.00 45.19 90 ALA A O 1
ATOM 728 N N . SER A 1 91 ? 2.605 2.477 -32.557 1.00 44.22 91 SER A N 1
ATOM 729 C CA . SER A 1 91 ? 3.980 1.971 -32.652 1.00 44.22 91 SER A CA 1
ATOM 730 C C . SER A 1 91 ? 4.136 0.810 -33.655 1.00 44.22 91 SER A C 1
ATOM 732 O O . SER A 1 91 ? 5.140 0.714 -34.348 1.00 44.22 91 SER A O 1
ATOM 734 N N . ARG A 1 92 ? 3.109 -0.029 -33.844 1.00 41.16 92 ARG A N 1
ATOM 735 C CA . ARG A 1 92 ? 3.131 -1.201 -34.740 1.00 41.16 92 ARG A CA 1
ATOM 736 C C . ARG A 1 92 ? 3.122 -0.831 -36.226 1.00 41.16 92 ARG A C 1
ATOM 738 O O . ARG A 1 92 ? 3.481 -1.665 -37.050 1.00 41.16 92 ARG A O 1
ATOM 745 N N . ARG A 1 93 ? 2.754 0.410 -36.580 1.00 47.69 93 ARG A N 1
ATOM 746 C CA . ARG A 1 93 ? 2.904 0.933 -37.954 1.00 47.69 93 ARG A CA 1
ATOM 747 C C . ARG A 1 93 ? 4.352 1.276 -38.315 1.00 47.69 93 ARG A C 1
ATOM 749 O O . ARG A 1 93 ? 4.633 1.481 -39.490 1.00 47.69 93 ARG A O 1
ATOM 756 N N . VAL A 1 94 ? 5.267 1.310 -37.346 1.00 45.47 94 VAL A N 1
ATOM 757 C CA . VAL A 1 94 ? 6.685 1.621 -37.553 1.00 45.47 94 VAL A CA 1
ATOM 758 C C . VAL A 1 94 ? 7.494 0.405 -37.110 1.00 45.47 94 VAL A C 1
ATOM 760 O O . VAL A 1 94 ? 7.699 0.170 -35.925 1.00 45.47 94 VAL A O 1
ATOM 763 N N . LEU A 1 95 ? 7.891 -0.427 -38.072 1.00 39.50 95 LEU A N 1
ATOM 764 C CA . LEU A 1 95 ? 8.733 -1.600 -37.844 1.00 39.50 95 LEU A CA 1
ATOM 765 C C . LEU A 1 95 ? 9.964 -1.238 -36.996 1.00 39.50 95 LEU A C 1
ATOM 767 O O . LEU A 1 95 ? 10.786 -0.456 -37.460 1.00 39.50 95 LEU A O 1
ATOM 771 N N . LEU A 1 96 ? 10.098 -1.828 -35.803 1.00 43.00 96 LEU A N 1
ATOM 772 C CA . LEU A 1 96 ? 11.317 -2.463 -35.269 1.00 43.00 96 LEU A CA 1
ATOM 773 C C . LEU A 1 96 ? 11.105 -2.885 -33.798 1.00 43.00 96 LEU A C 1
ATOM 775 O O . LEU A 1 96 ? 10.563 -2.112 -33.004 1.00 43.00 96 LEU A O 1
ATOM 779 N N . PRO A 1 97 ? 11.544 -4.090 -33.390 1.00 39.25 97 PRO A N 1
ATOM 780 C CA . PRO A 1 97 ? 11.581 -4.468 -31.983 1.00 39.25 97 PRO A CA 1
ATOM 781 C C . PRO A 1 97 ? 12.603 -3.593 -31.240 1.00 39.25 97 PRO A C 1
ATOM 783 O O . PRO A 1 97 ? 13.694 -3.357 -31.751 1.00 39.25 97 PRO A O 1
ATOM 786 N N . SER A 1 98 ? 12.283 -3.187 -30.008 1.00 46.38 98 SER A N 1
ATOM 787 C CA . SER A 1 98 ? 13.223 -2.626 -29.015 1.00 46.38 98 SER A CA 1
ATOM 788 C C . SER A 1 98 ? 13.618 -1.137 -29.108 1.00 46.38 98 SER A C 1
ATOM 790 O O . SER A 1 98 ? 14.432 -0.694 -28.295 1.00 46.38 98 SER A O 1
ATOM 792 N N . ALA A 1 99 ? 13.050 -0.323 -29.998 1.00 44.91 99 ALA A N 1
ATOM 793 C CA . ALA A 1 99 ? 13.353 1.112 -30.006 1.00 44.91 99 ALA A CA 1
ATOM 794 C C . ALA A 1 99 ? 12.520 1.859 -28.948 1.00 44.91 99 ALA A C 1
ATOM 796 O O . ALA A 1 99 ? 11.296 1.733 -28.922 1.00 44.91 99 ALA A O 1
ATOM 797 N N . ALA A 1 100 ? 13.183 2.626 -28.074 1.00 56.62 100 ALA A N 1
ATOM 798 C CA . ALA A 1 100 ? 12.537 3.548 -27.142 1.00 56.62 100 ALA A CA 1
ATOM 799 C C . ALA A 1 100 ? 11.437 4.348 -27.861 1.00 56.62 100 ALA A C 1
ATOM 801 O O . ALA A 1 100 ? 11.645 4.791 -28.994 1.00 56.62 100 ALA A O 1
ATOM 802 N N . ALA A 1 101 ? 10.273 4.500 -27.221 1.00 62.31 101 ALA A N 1
ATOM 803 C CA . ALA A 1 101 ? 9.149 5.243 -27.782 1.00 62.31 101 ALA A CA 1
ATOM 804 C C . ALA A 1 101 ? 9.649 6.586 -28.334 1.00 62.31 101 ALA A C 1
ATOM 806 O O . ALA A 1 101 ? 10.305 7.350 -27.622 1.00 62.31 101 ALA A O 1
ATOM 807 N N . SER A 1 102 ? 9.392 6.851 -29.618 1.00 74.69 102 SER A N 1
ATOM 808 C CA . SER A 1 102 ? 9.838 8.099 -30.233 1.00 74.69 102 SER A CA 1
ATOM 809 C C . SER A 1 102 ? 9.224 9.277 -29.467 1.00 74.69 102 SER A C 1
ATOM 811 O O . SER A 1 102 ? 8.069 9.164 -29.038 1.00 74.69 102 SER A O 1
ATOM 813 N N . PRO A 1 103 ? 9.92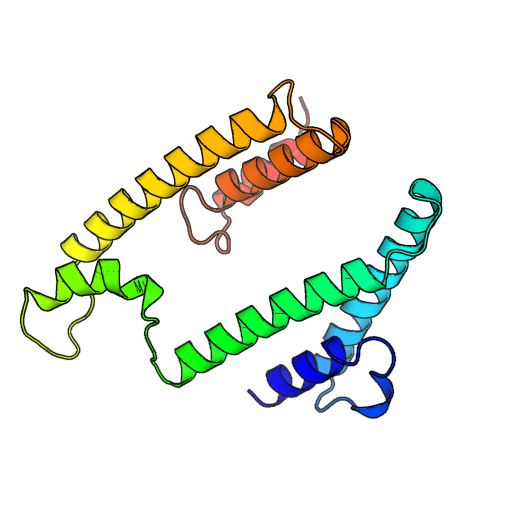4 10.417 -29.316 1.00 80.12 103 PRO A N 1
ATOM 814 C CA . PRO A 1 103 ? 9.362 11.587 -28.641 1.00 80.12 103 PRO A CA 1
ATOM 815 C C . PRO A 1 103 ? 7.971 11.967 -29.175 1.00 80.12 103 PRO A C 1
ATOM 817 O O . PRO A 1 103 ? 7.068 12.248 -28.398 1.00 80.12 103 PRO A O 1
ATOM 820 N N . ALA A 1 104 ? 7.750 11.850 -30.491 1.00 80.31 104 ALA A N 1
ATOM 821 C CA . ALA A 1 104 ? 6.447 12.085 -31.112 1.00 80.31 104 ALA A CA 1
ATOM 822 C C . ALA A 1 104 ? 5.349 11.116 -30.628 1.00 80.31 104 ALA A C 1
ATOM 824 O O . ALA A 1 104 ? 4.223 11.544 -30.385 1.00 80.31 104 ALA A O 1
ATOM 825 N N . SER A 1 105 ? 5.660 9.824 -30.466 1.00 79.00 105 SER A N 1
ATOM 826 C CA . SER A 1 105 ? 4.703 8.840 -29.937 1.00 79.00 105 SER A CA 1
ATOM 827 C C . SER A 1 105 ? 4.373 9.081 -28.462 1.00 79.00 105 SER A C 1
ATOM 829 O O . SER A 1 105 ? 3.216 8.956 -28.067 1.00 79.00 105 SER A O 1
ATOM 831 N N . VAL A 1 106 ? 5.366 9.497 -27.667 1.00 78.75 106 VAL A N 1
ATOM 832 C CA . VAL A 1 106 ? 5.182 9.859 -26.256 1.00 78.75 106 VAL A CA 1
ATOM 833 C C . VAL A 1 106 ? 4.280 11.086 -26.132 1.00 78.75 106 VAL A C 1
ATOM 835 O O . VAL A 1 106 ? 3.334 11.070 -25.349 1.00 78.75 106 VAL A O 1
ATOM 838 N N . GLU A 1 107 ? 4.520 12.131 -26.926 1.00 83.00 107 GLU A N 1
ATOM 839 C CA . GLU A 1 107 ? 3.684 13.335 -26.910 1.00 83.00 107 GLU A CA 1
ATOM 840 C C . GLU A 1 107 ? 2.254 13.062 -27.396 1.00 83.00 107 GLU A C 1
ATOM 842 O O . GLU A 1 107 ? 1.297 13.537 -26.785 1.00 83.00 107 GLU A O 1
ATOM 847 N N . ALA A 1 108 ? 2.072 12.235 -28.431 1.00 85.44 108 ALA A N 1
ATOM 848 C CA . ALA A 1 108 ? 0.741 11.817 -28.871 1.00 85.44 108 ALA A CA 1
ATOM 849 C C . ALA A 1 108 ? -0.024 11.076 -27.758 1.00 85.44 108 ALA A C 1
ATOM 851 O O . ALA A 1 108 ? -1.179 11.409 -27.482 1.00 85.44 108 ALA A O 1
ATOM 852 N N . ALA A 1 109 ? 0.640 10.141 -27.068 1.00 81.50 109 ALA A N 1
ATOM 853 C CA . ALA A 1 109 ? 0.060 9.418 -25.940 1.00 81.50 109 ALA A CA 1
ATOM 854 C C . ALA A 1 109 ? -0.305 10.360 -24.780 1.00 81.50 109 ALA A C 1
ATOM 856 O O . ALA A 1 109 ? -1.405 10.270 -24.240 1.00 81.50 109 ALA A O 1
ATOM 857 N N . LYS A 1 110 ? 0.563 11.323 -24.432 1.00 84.06 110 LYS A N 1
ATOM 858 C CA . LYS A 1 110 ? 0.254 12.351 -23.420 1.00 84.06 110 LYS A CA 1
ATOM 859 C C . LYS A 1 110 ? -0.981 13.170 -23.793 1.00 84.06 110 LYS A C 1
ATOM 861 O O . LYS A 1 110 ? -1.822 13.436 -22.934 1.00 84.06 110 LYS A O 1
ATOM 866 N N . VAL A 1 111 ? -1.118 13.562 -25.062 1.00 87.06 111 VAL A N 1
ATOM 867 C CA . VAL A 1 111 ? -2.288 14.312 -25.548 1.00 87.06 111 VAL A CA 1
ATOM 868 C C . VAL A 1 111 ? -3.567 13.484 -25.423 1.00 87.06 111 VAL A C 1
ATOM 870 O O . VAL A 1 111 ? -4.586 14.010 -24.970 1.00 87.06 111 VAL A O 1
ATOM 873 N N . GLU A 1 112 ? -3.526 12.211 -25.808 1.00 87.75 112 GLU A N 1
ATOM 874 C CA . GLU A 1 112 ? -4.662 11.290 -25.730 1.00 87.75 112 GLU A CA 1
ATOM 875 C C . GLU A 1 112 ? -5.086 11.018 -24.282 1.00 87.75 112 GLU A C 1
ATOM 877 O O . GLU A 1 112 ? -6.242 11.264 -23.928 1.00 87.75 112 GLU A O 1
ATOM 882 N N . ILE A 1 113 ? -4.136 10.652 -23.418 1.00 85.25 113 ILE A N 1
ATOM 883 C CA . ILE A 1 113 ? -4.355 10.480 -21.976 1.00 85.25 113 ILE A CA 1
ATOM 884 C C . ILE A 1 113 ? -4.911 11.773 -21.370 1.00 85.25 113 ILE A C 1
ATOM 886 O O . ILE A 1 113 ? -5.894 11.748 -20.632 1.00 85.25 113 ILE A O 1
ATOM 890 N N . GLY A 1 114 ? -4.360 12.932 -21.739 1.00 86.69 114 GLY A N 1
ATOM 891 C CA . GLY A 1 114 ? -4.853 14.229 -21.283 1.00 86.69 114 GLY A CA 1
ATOM 892 C C . GLY A 1 114 ? -6.297 14.518 -21.713 1.00 86.69 114 GLY A C 1
ATOM 893 O O . GLY A 1 114 ? -7.052 15.125 -20.952 1.00 86.69 114 GLY A O 1
ATOM 894 N N . ARG A 1 115 ? -6.722 14.083 -22.909 1.00 90.25 115 ARG A N 1
ATOM 895 C CA . ARG A 1 115 ? -8.129 14.184 -23.346 1.00 90.25 115 ARG A CA 1
ATOM 896 C C . ARG A 1 115 ? -9.029 13.264 -22.527 1.00 90.25 115 ARG A C 1
ATOM 898 O O . ARG A 1 115 ? -10.071 13.730 -22.068 1.00 90.25 115 ARG A O 1
ATOM 905 N N . ALA A 1 116 ? -8.615 12.018 -22.307 1.00 90.81 116 ALA A N 1
ATOM 906 C CA . ALA A 1 116 ? -9.357 11.059 -21.493 1.00 90.81 116 ALA A CA 1
ATOM 907 C C . ALA A 1 116 ? -9.522 11.555 -20.046 1.00 90.81 116 ALA A C 1
ATOM 909 O O . ALA A 1 116 ? -10.639 11.592 -19.536 1.00 90.81 116 ALA A O 1
ATOM 910 N N . ILE A 1 117 ? -8.446 12.051 -19.420 1.00 88.38 117 ILE A N 1
ATOM 911 C CA . ILE A 1 117 ? -8.480 12.645 -18.073 1.00 88.38 117 ILE A CA 1
ATOM 912 C C . ILE A 1 117 ? -9.459 13.821 -18.017 1.00 88.38 117 ILE A C 1
ATOM 914 O O . ILE A 1 117 ? -10.271 13.902 -17.096 1.00 88.38 117 ILE A O 1
ATOM 918 N N . ARG A 1 118 ? -9.425 14.732 -19.003 1.00 90.06 118 ARG A N 1
ATOM 919 C CA . ARG A 1 118 ? -10.370 15.861 -19.058 1.00 90.06 118 ARG A CA 1
ATOM 920 C C . ARG A 1 118 ? -11.822 15.395 -19.182 1.00 90.06 118 ARG A C 1
ATOM 922 O O . ARG A 1 118 ? -12.684 15.951 -18.504 1.00 90.06 118 ARG A O 1
ATOM 929 N N . ALA A 1 119 ? -12.091 14.385 -20.010 1.00 92.75 119 ALA A N 1
ATOM 930 C CA . ALA A 1 119 ? -13.431 13.824 -20.176 1.00 92.75 119 ALA A CA 1
ATOM 931 C C . ALA A 1 119 ? -13.941 13.175 -18.876 1.00 92.75 119 ALA A C 1
ATOM 933 O O . ALA A 1 119 ? -15.018 13.537 -18.398 1.00 92.75 119 ALA A O 1
ATOM 934 N N . LEU A 1 120 ? -13.130 12.307 -18.261 1.00 90.75 120 LEU A N 1
ATOM 935 C CA . LEU A 1 120 ? -13.434 11.639 -16.990 1.00 90.75 120 LEU A CA 1
ATOM 936 C C . LEU A 1 120 ? -13.636 12.639 -15.849 1.00 90.75 120 LEU A C 1
ATOM 938 O O . LEU A 1 120 ? -14.555 12.493 -15.049 1.00 90.75 120 LEU A O 1
ATOM 942 N N . ARG A 1 121 ? -12.824 13.700 -15.788 1.00 90.81 121 ARG A N 1
ATOM 943 C CA . ARG A 1 121 ? -12.991 14.772 -14.798 1.00 90.81 121 ARG A CA 1
ATOM 944 C C . ARG A 1 121 ? -14.331 1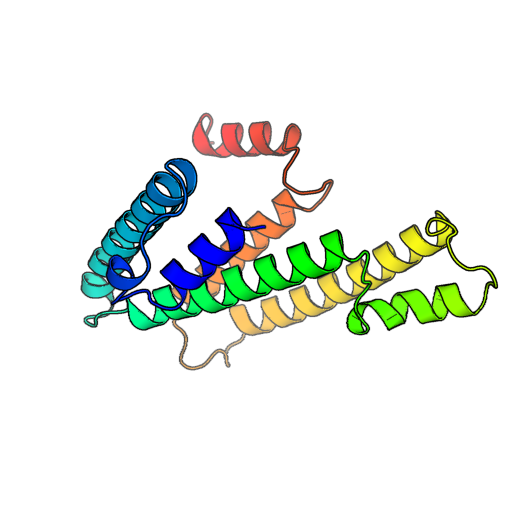5.492 -14.962 1.00 90.81 121 ARG A C 1
ATOM 946 O O . ARG A 1 121 ? -14.976 15.798 -13.962 1.00 90.81 121 ARG A O 1
ATOM 953 N N . GLY A 1 122 ? -14.761 15.739 -16.201 1.00 91.50 122 GLY A N 1
ATOM 954 C CA . GLY A 1 122 ? -16.070 16.325 -16.492 1.00 91.50 122 GLY A CA 1
ATOM 955 C C . GLY A 1 122 ? -17.229 15.419 -16.071 1.00 91.50 122 GLY A C 1
ATOM 956 O O . GLY A 1 122 ? -18.202 15.896 -15.493 1.00 91.50 122 GLY A O 1
ATOM 957 N N . GLU A 1 123 ? -17.120 14.113 -16.312 1.00 90.88 123 GLU A N 1
ATOM 958 C CA . GLU A 1 123 ? -18.097 13.129 -15.837 1.00 90.88 123 GLU A CA 1
ATOM 959 C C . GLU A 1 123 ? -18.142 13.063 -14.307 1.00 90.88 123 GLU A C 1
ATOM 961 O O . GLU A 1 123 ? -19.217 13.170 -13.716 1.00 90.88 123 GLU A O 1
ATOM 966 N N . LEU A 1 124 ? -16.978 12.995 -13.659 1.00 88.31 124 LEU A N 1
ATOM 967 C CA . LEU A 1 124 ? -16.871 12.998 -12.207 1.00 88.31 124 LEU A CA 1
ATOM 968 C C . LEU A 1 124 ? -17.508 14.249 -11.595 1.00 88.31 124 LEU A C 1
ATOM 970 O O . LEU A 1 124 ? -18.236 14.150 -10.610 1.00 88.31 124 LEU A O 1
ATOM 974 N N . GLN A 1 125 ? -17.287 15.422 -12.191 1.00 89.69 125 GLN A N 1
ATOM 975 C CA . GLN A 1 125 ? -17.916 16.661 -11.741 1.00 89.69 125 GLN A CA 1
ATOM 976 C C . GLN A 1 125 ? -19.449 16.562 -11.787 1.00 89.69 125 GLN A C 1
ATOM 978 O O . GLN A 1 125 ? -20.116 16.962 -10.832 1.00 89.69 125 GLN A O 1
ATOM 983 N N 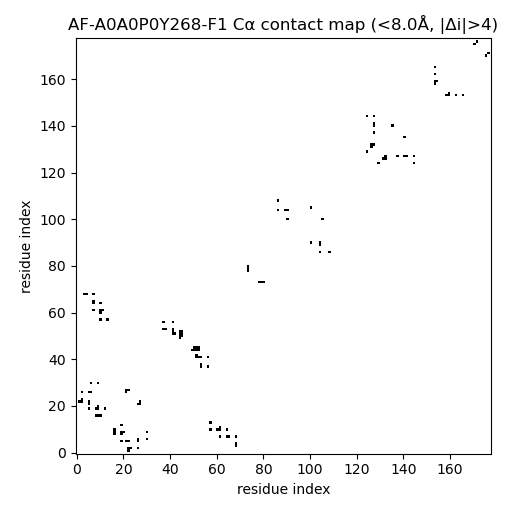. ARG A 1 126 ? -20.019 15.986 -12.857 1.00 88.69 126 ARG A N 1
ATOM 984 C CA . ARG A 1 126 ? -21.471 15.753 -12.947 1.00 88.69 126 ARG A CA 1
ATOM 985 C C . ARG A 1 126 ? -21.958 14.780 -11.878 1.00 88.69 126 ARG A C 1
ATOM 987 O O . ARG A 1 126 ? -23.018 15.009 -11.312 1.00 88.69 126 ARG A O 1
ATOM 994 N N . LEU A 1 127 ? -21.201 13.728 -11.574 1.00 86.19 127 LEU A N 1
ATOM 995 C CA . LEU A 1 127 ? -21.567 12.757 -10.537 1.00 86.19 127 LEU A CA 1
ATOM 996 C C . LEU A 1 127 ? -21.497 13.349 -9.122 1.00 86.19 127 LEU A C 1
ATOM 998 O O . LEU A 1 127 ? -22.327 13.032 -8.276 1.00 86.19 127 LEU A O 1
ATOM 1002 N N . VAL A 1 128 ? -20.526 14.223 -8.852 1.00 86.69 128 VAL A N 1
ATOM 1003 C CA . VAL A 1 128 ? -20.361 14.859 -7.536 1.00 86.69 128 VAL A CA 1
ATOM 1004 C C . VAL A 1 128 ? -21.469 15.881 -7.272 1.00 86.69 128 VAL A C 1
ATOM 1006 O O . VAL A 1 128 ? -22.065 15.873 -6.188 1.00 86.69 128 VAL A O 1
ATOM 1009 N N . PHE A 1 129 ? -21.743 16.749 -8.252 1.00 86.06 129 PHE A N 1
ATOM 1010 C CA . PHE A 1 129 ? -22.637 17.902 -8.096 1.00 86.06 129 PHE A CA 1
ATOM 1011 C C . PHE A 1 129 ? -24.039 17.707 -8.684 1.00 86.06 129 PHE A C 1
ATOM 1013 O O . PHE A 1 129 ? -24.888 18.570 -8.489 1.00 86.06 129 PHE A O 1
ATOM 1020 N N . GLY A 1 130 ? -24.296 16.610 -9.397 1.00 81.62 130 GLY A N 1
ATOM 1021 C CA . GLY A 1 130 ? -25.598 16.327 -9.992 1.00 81.62 130 GLY A CA 1
ATOM 1022 C C . GLY A 1 130 ? -26.653 15.920 -8.962 1.00 81.62 130 GLY A C 1
ATOM 1023 O O . GLY A 1 130 ? -26.368 15.209 -7.995 1.00 81.62 130 GLY A O 1
ATOM 1024 N N . ASP A 1 131 ? -27.900 16.313 -9.223 1.00 67.75 131 ASP A N 1
ATOM 1025 C CA . ASP A 1 131 ? -29.058 16.066 -8.350 1.00 67.75 131 ASP A CA 1
ATOM 1026 C C . ASP A 1 131 ? -29.460 14.576 -8.253 1.00 67.75 131 ASP A C 1
ATOM 1028 O O . ASP A 1 131 ? -30.248 14.191 -7.394 1.00 67.75 131 ASP A O 1
ATOM 1032 N N . GLY A 1 132 ? -28.881 13.715 -9.100 1.00 64.38 132 GLY A N 1
ATOM 1033 C CA . GLY A 1 132 ? -29.131 12.269 -9.159 1.00 64.38 132 GLY A CA 1
ATOM 1034 C C . GLY A 1 132 ? -28.096 11.393 -8.449 1.00 64.38 132 GLY A C 1
ATOM 1035 O O . GLY A 1 132 ? -28.095 10.183 -8.661 1.00 64.38 132 GLY A O 1
ATOM 1036 N N . ALA A 1 133 ? -27.201 11.962 -7.634 1.00 60.94 133 ALA A N 1
ATOM 1037 C CA . ALA A 1 133 ? -26.089 11.244 -6.996 1.00 60.94 133 ALA A CA 1
ATOM 1038 C C . ALA A 1 133 ? -26.516 10.355 -5.801 1.00 60.94 133 ALA A C 1
ATOM 1040 O O . ALA A 1 133 ? -25.903 10.378 -4.730 1.00 60.94 133 ALA A O 1
ATOM 1041 N N . GLY A 1 134 ? -27.613 9.619 -5.994 1.00 64.75 134 GLY A N 1
ATOM 1042 C CA . GLY A 1 134 ? -28.360 8.839 -5.019 1.00 64.75 134 GLY A CA 1
ATOM 1043 C C . GLY A 1 134 ? -27.507 7.931 -4.135 1.00 64.75 134 GLY A C 1
ATOM 1044 O O . GLY A 1 134 ? -26.434 7.461 -4.502 1.00 64.75 134 GLY A O 1
ATOM 1045 N N . VAL A 1 135 ? -28.027 7.699 -2.929 1.00 81.50 135 VAL A N 1
ATOM 1046 C CA . VAL A 1 135 ? -27.455 6.909 -1.823 1.00 81.50 135 VAL A CA 1
ATOM 1047 C C . VAL A 1 135 ? -26.225 7.525 -1.137 1.00 81.50 135 VAL A C 1
ATOM 1049 O O . VAL A 1 135 ? -26.115 7.416 0.082 1.00 81.50 135 VAL A O 1
ATOM 1052 N N . VAL A 1 136 ? -25.326 8.217 -1.844 1.00 84.81 136 VAL A N 1
ATOM 1053 C CA . VAL A 1 136 ? -24.081 8.730 -1.235 1.00 84.81 136 VAL A CA 1
ATOM 1054 C C . VAL A 1 136 ? -24.282 10.128 -0.630 1.00 84.81 136 VAL A C 1
ATOM 1056 O O . VAL A 1 136 ? -24.674 11.039 -1.360 1.00 84.81 136 VAL A O 1
ATOM 1059 N N . PRO A 1 137 ? -23.964 10.366 0.660 1.00 87.50 137 PRO A N 1
ATOM 1060 C CA . PRO A 1 137 ? -24.064 11.691 1.273 1.00 87.50 137 PRO A CA 1
ATOM 1061 C C . PRO A 1 137 ? -23.234 12.754 0.545 1.00 87.50 137 PRO A C 1
ATOM 1063 O O . PRO A 1 137 ? -22.110 12.495 0.112 1.00 87.50 137 PRO A O 1
ATOM 1066 N N . ARG A 1 138 ? -23.757 13.984 0.461 1.00 87.62 138 ARG A N 1
ATOM 1067 C CA . ARG A 1 138 ? -23.086 15.109 -0.215 1.00 87.62 138 ARG A CA 1
ATOM 1068 C C . ARG A 1 138 ? -21.668 15.351 0.306 1.00 87.62 138 ARG A C 1
ATOM 1070 O O . ARG A 1 138 ? -20.755 15.493 -0.497 1.00 87.62 138 ARG A O 1
ATOM 1077 N N . SER A 1 139 ? -21.478 15.317 1.623 1.00 88.12 139 SER A N 1
ATOM 1078 C CA . SER A 1 139 ? -20.165 15.480 2.259 1.00 88.12 139 SER A CA 1
ATOM 1079 C C . SER A 1 139 ? -19.147 14.432 1.798 1.00 88.12 139 SER A C 1
ATOM 1081 O O . SER A 1 139 ? -17.982 14.758 1.583 1.00 88.12 139 SER A O 1
ATOM 1083 N N . CYS A 1 140 ? -19.575 13.184 1.582 1.00 88.19 140 CYS A N 1
ATOM 1084 C CA . CYS A 1 140 ? -18.715 12.127 1.050 1.00 88.19 140 CYS A CA 1
ATOM 1085 C C . CYS A 1 140 ? -18.320 12.400 -0.409 1.00 88.19 140 CYS A C 1
ATOM 1087 O O . CYS A 1 140 ? -17.162 12.207 -0.777 1.00 88.19 140 CYS A O 1
ATOM 1089 N N . ARG A 1 141 ? -19.256 12.886 -1.235 1.00 89.31 141 ARG A N 1
ATOM 1090 C CA . ARG A 1 141 ? -18.970 13.247 -2.635 1.00 89.31 141 ARG A CA 1
ATOM 1091 C C . ARG A 1 141 ? -18.031 14.447 -2.734 1.00 89.31 141 ARG A C 1
ATOM 1093 O O . ARG A 1 141 ? -17.099 14.432 -3.533 1.00 89.31 141 ARG A O 1
ATOM 1100 N N . GLU A 1 142 ? -18.246 15.460 -1.899 1.00 89.56 142 GLU A N 1
ATOM 1101 C CA . GLU A 1 142 ? -17.376 16.635 -1.810 1.00 89.56 142 GLU A CA 1
ATOM 1102 C C . GLU A 1 142 ? -15.971 16.247 -1.344 1.00 89.56 142 GLU A C 1
ATOM 1104 O O . GLU A 1 142 ? -14.996 16.680 -1.952 1.00 89.56 142 GLU A O 1
ATOM 1109 N N . MET A 1 143 ? -15.848 15.375 -0.339 1.00 90.25 143 MET A N 1
ATOM 1110 C CA . MET A 1 143 ? -14.550 14.856 0.100 1.00 90.25 143 MET A CA 1
ATOM 1111 C C . MET A 1 143 ? -13.806 14.159 -1.045 1.00 90.25 143 MET A C 1
ATOM 1113 O O . MET A 1 143 ? -12.647 14.481 -1.296 1.00 90.25 143 MET A O 1
ATOM 1117 N N . PHE A 1 144 ? -14.477 13.272 -1.787 1.00 88.25 144 PHE A N 1
ATOM 1118 C CA . PHE A 1 144 ? -13.887 12.608 -2.953 1.00 88.25 144 PHE A CA 1
ATOM 1119 C C . PHE A 1 144 ? -13.419 13.614 -4.017 1.00 88.25 144 PHE A C 1
ATOM 1121 O O . PHE A 1 144 ? -12.310 13.507 -4.545 1.00 88.25 144 PHE A O 1
ATOM 1128 N N . TRP A 1 145 ? -14.242 14.626 -4.304 1.00 91.81 145 TRP A N 1
ATOM 1129 C CA . TRP A 1 145 ? -13.897 15.693 -5.240 1.00 91.81 145 TRP A CA 1
ATOM 1130 C C . TRP A 1 145 ? -12.655 16.470 -4.803 1.00 91.81 145 TRP A C 1
ATOM 1132 O O . TRP A 1 145 ? -11.764 16.707 -5.618 1.00 91.81 145 TRP A O 1
ATOM 1142 N N . GLN A 1 146 ? -12.552 16.821 -3.519 1.00 91.12 146 GLN A N 1
ATOM 1143 C CA . GLN A 1 146 ? -11.377 17.521 -3.005 1.00 91.12 146 GLN A CA 1
ATOM 1144 C C . GLN A 1 146 ? -10.117 16.659 -3.081 1.00 91.12 146 GLN A C 1
ATOM 1146 O O . GLN A 1 146 ? -9.084 17.145 -3.537 1.00 91.12 146 GLN A O 1
ATOM 1151 N N . THR A 1 147 ? -10.193 15.370 -2.741 1.00 89.38 147 THR A N 1
ATOM 1152 C CA . THR A 1 147 ? -9.058 14.449 -2.908 1.00 89.38 147 THR A CA 1
ATOM 1153 C C . THR A 1 147 ? -8.620 14.353 -4.372 1.00 89.38 147 THR A C 1
ATOM 1155 O O . THR A 1 147 ? -7.425 14.422 -4.660 1.00 89.38 147 THR A O 1
ATOM 1158 N N . SER A 1 148 ? -9.567 14.278 -5.314 1.00 86.94 148 SER A N 1
ATOM 1159 C CA . SER A 1 148 ? -9.270 14.290 -6.754 1.00 86.94 148 SER A CA 1
ATOM 1160 C C . SER A 1 148 ? -8.601 15.596 -7.206 1.00 86.94 148 SER A C 1
ATOM 1162 O O . SER A 1 148 ? -7.691 15.573 -8.039 1.00 86.94 148 SER A O 1
ATOM 1164 N N . ASN A 1 149 ? -9.005 16.741 -6.644 1.00 88.50 149 ASN A N 1
ATOM 1165 C CA . ASN A 1 149 ? -8.385 18.039 -6.925 1.00 88.50 149 ASN A CA 1
ATOM 1166 C C . ASN A 1 149 ? -6.949 18.112 -6.417 1.00 88.50 149 ASN A C 1
ATOM 1168 O O . ASN A 1 149 ? -6.077 18.562 -7.157 1.00 88.50 149 ASN A O 1
ATOM 1172 N N . VAL A 1 150 ? -6.705 17.637 -5.194 1.00 85.31 150 VAL A N 1
ATOM 1173 C CA . VAL A 1 150 ? -5.357 17.543 -4.628 1.00 85.31 150 VAL A CA 1
ATOM 1174 C C . VAL A 1 150 ? -4.495 16.655 -5.521 1.00 85.31 150 VAL A C 1
ATOM 1176 O O . VAL A 1 150 ? -3.474 17.121 -6.011 1.00 85.31 150 VAL A O 1
ATOM 1179 N N . ALA A 1 151 ? -4.940 15.438 -5.851 1.00 83.88 151 ALA A N 1
ATOM 1180 C CA . ALA A 1 151 ? -4.205 14.560 -6.764 1.00 83.88 151 ALA A CA 1
ATOM 1181 C C . ALA A 1 151 ? -3.907 15.250 -8.109 1.00 83.88 151 ALA A C 1
ATOM 1183 O O . ALA A 1 151 ? -2.764 15.287 -8.555 1.00 83.88 151 ALA A O 1
ATOM 1184 N N . SER A 1 152 ? -4.903 15.896 -8.719 1.00 82.88 152 SER A N 1
ATOM 1185 C CA . SER A 1 152 ? -4.716 16.631 -9.979 1.00 82.88 152 SER A CA 1
ATOM 1186 C C . SER A 1 152 ? -3.701 17.778 -9.864 1.00 82.88 152 SER A C 1
ATOM 1188 O O . SER A 1 152 ? -3.048 18.110 -10.848 1.00 82.88 152 SER A O 1
ATOM 1190 N N . ALA A 1 153 ? -3.574 18.405 -8.691 1.00 80.62 153 ALA A N 1
ATOM 1191 C CA . ALA A 1 153 ? -2.561 19.425 -8.440 1.00 80.62 153 ALA A CA 1
ATOM 1192 C C . ALA A 1 153 ? -1.161 18.809 -8.298 1.00 80.62 153 ALA A C 1
ATOM 1194 O O . ALA A 1 153 ? -0.218 19.335 -8.880 1.00 80.62 153 ALA A O 1
ATOM 1195 N N . PHE A 1 154 ? -1.031 17.685 -7.585 1.00 78.00 154 PHE A N 1
ATOM 1196 C CA . PHE A 1 154 ? 0.236 16.960 -7.420 1.00 78.00 154 PHE A CA 1
ATOM 1197 C C . PHE A 1 154 ? 0.814 16.449 -8.745 1.00 78.00 154 PHE A C 1
ATOM 1199 O O . PHE A 1 154 ? 2.016 16.564 -8.968 1.00 78.00 154 PHE A O 1
ATOM 1206 N N . TYR A 1 155 ? -0.033 15.934 -9.636 1.00 80.38 155 TYR A N 1
ATOM 1207 C CA . TYR A 1 155 ? 0.389 15.322 -10.903 1.00 80.38 155 TYR A CA 1
ATOM 1208 C C . TYR A 1 155 ? 0.330 16.268 -12.110 1.00 80.38 155 TYR A C 1
ATOM 1210 O O . TYR A 1 155 ? 0.366 15.813 -13.251 1.00 80.38 155 TYR A O 1
ATOM 1218 N N . ARG A 1 156 ? 0.193 17.582 -11.891 1.00 78.50 156 ARG A N 1
ATOM 1219 C CA . ARG A 1 156 ? 0.042 18.544 -12.992 1.00 78.50 156 ARG A CA 1
ATOM 1220 C C . ARG A 1 156 ? 1.295 18.633 -13.862 1.00 78.50 156 ARG A C 1
ATOM 1222 O O . ARG A 1 156 ? 1.194 18.511 -15.078 1.00 78.50 156 ARG A O 1
ATOM 1229 N N . ASP A 1 157 ? 2.442 18.829 -13.217 1.00 73.12 157 ASP A N 1
ATOM 1230 C CA . ASP A 1 157 ? 3.700 19.205 -13.874 1.00 73.12 157 ASP A CA 1
ATOM 1231 C C . ASP A 1 157 ? 4.814 18.163 -13.660 1.00 73.12 157 ASP A C 1
ATOM 1233 O O . ASP 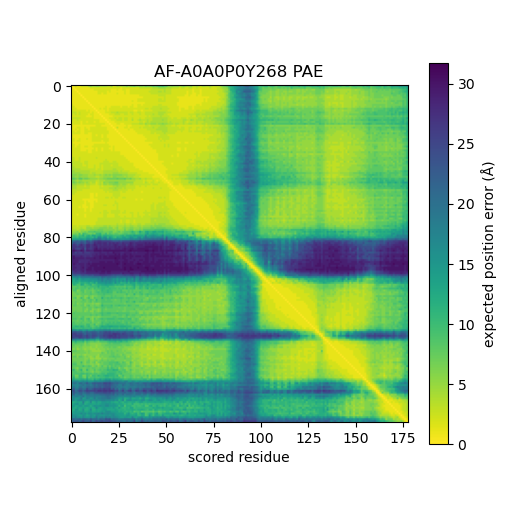A 1 157 ? 5.965 18.369 -14.044 1.00 73.12 157 ASP A O 1
ATOM 1237 N N . GLY A 1 158 ? 4.485 17.012 -13.062 1.00 73.12 158 GLY A N 1
ATOM 1238 C CA . GLY A 1 158 ? 5.463 15.976 -12.753 1.00 73.12 158 GLY A CA 1
ATOM 1239 C C . GLY A 1 158 ? 4.856 14.654 -12.302 1.00 73.12 158 GLY A C 1
ATOM 1240 O O . GLY A 1 158 ? 3.646 14.443 -12.321 1.00 73.12 158 GLY A O 1
ATOM 1241 N N . ASP A 1 159 ? 5.735 13.759 -11.865 1.00 72.75 159 ASP A N 1
ATOM 1242 C CA . ASP A 1 159 ? 5.400 12.411 -11.396 1.00 72.75 159 ASP A CA 1
ATOM 1243 C C . ASP A 1 159 ? 4.744 12.377 -10.004 1.00 72.75 159 ASP A C 1
ATOM 1245 O O . ASP A 1 159 ? 4.509 11.299 -9.468 1.00 72.75 159 ASP A O 1
ATOM 1249 N N . GLY A 1 160 ? 4.475 13.537 -9.396 1.00 66.31 160 GLY A N 1
ATOM 1250 C CA . GLY A 1 160 ? 3.939 13.669 -8.039 1.00 66.31 160 GLY A CA 1
ATOM 1251 C C . GLY A 1 160 ? 4.932 13.331 -6.917 1.00 66.31 160 GLY A C 1
ATOM 1252 O O . GLY A 1 160 ? 4.671 13.674 -5.764 1.00 66.31 160 GLY A O 1
ATOM 1253 N N . TYR A 1 161 ? 6.081 12.724 -7.231 1.00 62.91 161 TYR A N 1
ATOM 1254 C CA . TYR A 1 161 ? 7.117 12.333 -6.270 1.00 62.91 161 TYR A CA 1
ATOM 1255 C C . TYR A 1 161 ? 8.208 13.392 -6.101 1.00 62.91 161 TYR A C 1
ATOM 1257 O O . TYR A 1 161 ? 8.894 13.389 -5.081 1.00 62.91 161 TYR A O 1
ATOM 1265 N N . SER A 1 162 ? 8.357 14.303 -7.069 1.00 63.62 162 SER A N 1
ATOM 1266 C CA . SER A 1 162 ? 9.360 15.378 -7.067 1.00 63.62 162 SER A CA 1
ATOM 1267 C C . SER A 1 162 ? 8.727 16.757 -6.800 1.00 63.62 162 SER A C 1
ATOM 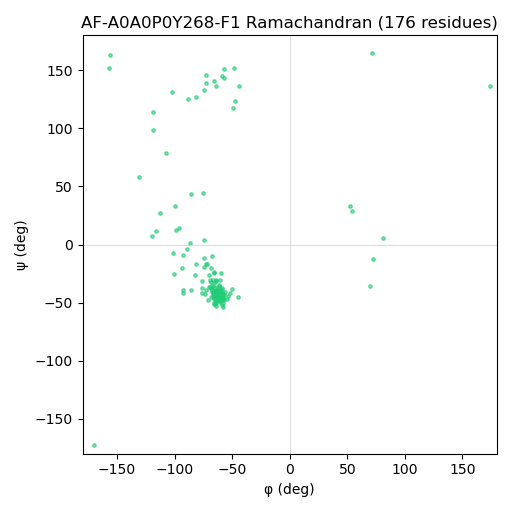1269 O O . SER A 1 162 ? 8.533 17.543 -7.726 1.00 63.62 162 SER A O 1
ATOM 1271 N N . PRO A 1 163 ? 8.404 17.125 -5.545 1.00 63.25 163 PRO A N 1
ATOM 1272 C CA . PRO A 1 163 ? 7.353 18.085 -5.242 1.00 63.25 163 PRO A CA 1
ATOM 1273 C C . PRO A 1 163 ? 7.902 19.485 -4.951 1.00 63.25 163 PRO A C 1
ATOM 1275 O O . PRO A 1 163 ? 7.348 20.181 -4.106 1.00 63.25 163 PRO A O 1
ATOM 1278 N N . LYS A 1 164 ? 9.003 19.917 -5.585 1.00 67.75 164 LYS A N 1
ATOM 1279 C CA . LYS A 1 164 ? 9.661 21.191 -5.214 1.00 67.75 164 LYS A CA 1
ATOM 1280 C C . LYS A 1 164 ? 8.678 22.366 -5.190 1.00 67.75 164 LYS A C 1
ATOM 1282 O O . LYS A 1 164 ? 8.697 23.157 -4.254 1.00 67.75 164 LYS A O 1
ATOM 1287 N N . GLU A 1 165 ? 7.782 22.426 -6.169 1.00 71.94 165 GLU A N 1
ATOM 1288 C CA . GLU A 1 165 ? 6.732 23.445 -6.235 1.00 71.94 165 GLU A CA 1
ATOM 1289 C C . GLU A 1 165 ? 5.593 23.163 -5.247 1.00 71.94 165 GLU A C 1
ATOM 1291 O O . GLU A 1 165 ? 5.146 24.065 -4.539 1.00 71.94 165 GLU A O 1
ATOM 1296 N N . MET A 1 166 ? 5.177 21.903 -5.116 1.00 75.50 166 MET A N 1
ATOM 1297 C CA . MET A 1 166 ? 4.086 21.506 -4.222 1.00 75.50 166 MET A CA 1
ATOM 1298 C C . MET A 1 166 ? 4.402 21.750 -2.742 1.00 75.50 166 MET A C 1
ATOM 1300 O O . MET A 1 166 ? 3.502 22.088 -1.979 1.00 75.50 166 MET A O 1
ATOM 1304 N N . LEU A 1 167 ? 5.670 21.650 -2.329 1.00 76.25 167 LEU A N 1
ATOM 1305 C CA . LEU A 1 167 ? 6.081 21.994 -0.968 1.00 76.25 167 LEU A CA 1
ATOM 1306 C C . LEU A 1 167 ? 5.818 23.475 -0.663 1.00 76.25 167 LEU A C 1
ATOM 1308 O O . LEU A 1 167 ? 5.347 23.793 0.424 1.00 76.25 167 LEU A O 1
ATOM 1312 N N . SER A 1 168 ? 6.069 24.377 -1.622 1.00 80.06 168 SER A N 1
ATOM 1313 C CA . SER A 1 168 ? 5.763 25.803 -1.446 1.00 80.06 168 SER A CA 1
ATOM 1314 C C . SER A 1 168 ? 4.257 26.059 -1.336 1.00 80.06 168 SER A C 1
ATOM 1316 O O . SER A 1 168 ? 3.832 26.786 -0.443 1.00 80.06 168 SER A O 1
ATOM 1318 N N . VAL A 1 169 ? 3.447 25.389 -2.167 1.00 79.94 169 VAL A N 1
ATOM 1319 C CA . VAL A 1 169 ? 1.979 25.469 -2.111 1.00 79.94 169 VAL A CA 1
ATOM 1320 C C . VAL A 1 169 ? 1.455 24.943 -0.773 1.00 79.94 169 VAL A C 1
ATOM 1322 O O . VAL A 1 169 ? 0.630 25.593 -0.137 1.00 79.94 169 VAL A O 1
ATOM 1325 N N . ALA A 1 170 ? 1.956 23.795 -0.312 1.00 80.06 170 ALA A N 1
ATOM 1326 C CA . ALA A 1 170 ? 1.574 23.221 0.974 1.00 80.06 170 ALA A CA 1
ATOM 1327 C C . ALA A 1 170 ? 1.962 24.137 2.145 1.00 80.06 170 ALA A C 1
ATOM 1329 O O . ALA A 1 170 ? 1.150 24.355 3.042 1.00 80.06 170 ALA A O 1
ATOM 1330 N N . ASN A 1 171 ? 3.167 24.714 2.118 1.00 83.19 171 ASN A N 1
ATOM 1331 C CA . ASN A 1 171 ? 3.619 25.652 3.143 1.00 83.19 171 ASN A CA 1
ATOM 1332 C C . ASN A 1 171 ? 2.761 26.919 3.178 1.00 83.19 171 ASN A C 1
ATOM 1334 O O . ASN A 1 171 ? 2.397 27.344 4.266 1.00 83.19 171 ASN A O 1
ATOM 1338 N N . ALA A 1 172 ? 2.384 27.481 2.027 1.00 85.88 172 ALA A N 1
ATOM 1339 C CA . ALA A 1 172 ? 1.486 28.635 1.984 1.00 85.88 172 ALA A CA 1
ATOM 1340 C C . ALA A 1 172 ? 0.120 28.321 2.620 1.00 85.88 172 ALA A C 1
ATOM 1342 O O . ALA A 1 172 ? -0.440 29.142 3.324 1.00 85.88 172 ALA A O 1
ATOM 1343 N N . VAL A 1 173 ? -0.407 27.106 2.441 1.00 84.69 173 VAL A N 1
ATOM 1344 C CA . VAL A 1 173 ? -1.700 26.718 3.035 1.00 84.69 173 VAL A CA 1
ATOM 1345 C C . VAL A 1 173 ? -1.597 26.412 4.536 1.00 84.69 173 VAL A C 1
ATOM 1347 O O . VAL A 1 173 ? -2.532 26.694 5.281 1.00 84.69 173 VAL A O 1
ATOM 1350 N N . ILE A 1 174 ? -0.501 25.793 4.985 1.00 85.50 174 ILE A N 1
ATOM 1351 C CA . ILE A 1 174 ? -0.3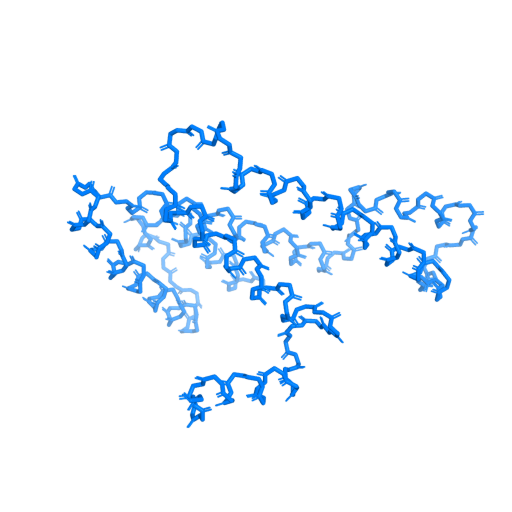62 25.281 6.361 1.00 85.50 174 ILE A CA 1
ATOM 1352 C C . ILE A 1 174 ? 0.298 26.300 7.297 1.00 85.50 174 ILE A C 1
ATOM 1354 O O . ILE A 1 174 ? -0.098 26.404 8.456 1.00 85.50 174 ILE A O 1
ATOM 1358 N N . LEU A 1 175 ? 1.334 26.996 6.825 1.00 88.19 175 LEU A N 1
ATOM 1359 C CA . LEU A 1 175 ? 2.190 27.863 7.640 1.00 88.19 175 LEU A CA 1
ATOM 1360 C C . LEU A 1 175 ? 1.849 29.350 7.498 1.00 88.19 175 LEU A C 1
ATOM 1362 O O . LEU A 1 175 ? 2.135 30.100 8.427 1.00 88.19 175 LEU A O 1
ATOM 1366 N N . ASP A 1 176 ? 1.250 29.761 6.376 1.00 85.31 176 ASP A N 1
ATOM 1367 C CA . ASP A 1 176 ? 0.902 31.161 6.083 1.00 85.31 176 ASP A CA 1
ATOM 1368 C C . ASP A 1 176 ? -0.557 31.311 5.594 1.00 85.31 176 ASP A C 1
ATOM 1370 O O . ASP A 1 176 ? -0.800 31.755 4.468 1.00 85.31 176 ASP A O 1
ATOM 1374 N N . PRO A 1 177 ? -1.556 30.875 6.391 1.00 79.50 177 PRO A N 1
ATOM 1375 C CA . PRO A 1 177 ? -2.952 31.043 6.006 1.00 79.50 177 PRO A CA 1
ATOM 1376 C C . PRO A 1 177 ? -3.315 32.538 5.936 1.00 79.50 177 PRO A C 1
ATOM 1378 O O . PRO A 1 177 ? -2.949 33.300 6.829 1.00 79.50 177 PRO A O 1
ATOM 1381 N N . LEU A 1 178 ? -4.048 32.923 4.880 1.00 78.75 178 LEU A N 1
ATOM 1382 C CA . LEU A 1 178 ? -4.557 34.286 4.636 1.00 78.75 178 LEU A CA 1
ATOM 1383 C C . LEU A 1 178 ? -5.361 34.867 5.810 1.00 78.75 178 LEU A C 1
ATOM 1385 O O . LEU A 1 178 ? -6.146 34.104 6.423 1.00 78.75 178 LEU A O 1
#

Foldseek 3Di:
DVQLVLLLCLLVCVVPSVVSDHPDPVSVVVNVVVNVVLVVVQVVVCVVVVDRCSVVVSVVVNVVSVVVVVVVVCVVVVNDDCVCCVLVVVVVVPDDPDDDQDPVSVVVVVVVVVVVVVVVLVVLVCCLPPPPVPPDDNVRSVVVNVVVVVVCVLPVPDPSPPCPPVVVVVCCVPVPND

pLDDT: mean 83.79, std 15.24, range [39.25, 98.25]

Mean predicted aligned error: 9.7 Å

Nearest PDB structures (foldseek):
  5c05-assembly1_A  TM=5.091E-01  e=7.926E-02  Thymus vulgaris
  5c05-assembly1_B  TM=5.123E-01  e=1.162E-01  Thymus vulgaris

Radius of gyration: 21.0 Å; Cα contacts (8 Å, |Δi|>4): 74; chains: 1; bounding box: 42×52×54 Å

InterPro domains:
  IPR005630 Terpene synthase, metal-binding domain [PF03936] (1-86)
  IPR008949 Isoprenoid synthase domain superfamily [G3DSA:1.10.600.10] (1-94)
  IPR008949 Isoprenoid synthase domain superfamily [G3DSA:1.10.600.10] (99-178)
  IPR008949 Isoprenoid synthase domain superfamily [SSF48576] (2-177)
  IPR050148 Terpene synthase-like [PTHR31739] (2-89)

Organism: Oryza sativa subsp. japonica (NCBI:txid39947)

Sequence (178 aa):
MEEMRNFVALIEKWNDHSEIGFCSKNVEILFNALYQTNSRICAKAALVQNRIVMDHIAEHWRLMVRAMMTEAEWASSKHIPATMEEGRSASRRVLLPSAAASPASVEAAKVEIGRAIRALRGELQRLVFGDGAGVVPRSCREMFWQTSNVASAFYRDGDGYSPKEMLSVANAVILDPL

Secondary structure (DSSP, 8-state):
-HHHHHHHHHHHTTTSGGGT--SSHHHHHHHHHHHHHHHHHHHHHHHHHSS--HHHHHHHHHHHHHHHHHHHHHHHHT---GGGHHHHHHHTTS--TT----HHHHHHHHHHHHHHHHHHHHHHHHHHHSTT-TTS-HHHHHHHHHHHHHHHHHTSSS-SS--HHHHHHHHHHHTS--